Protein AF-A7BBH4-F1 (afdb_monomer)

Radius of gyration: 25.09 Å; Cα contacts (8 Å, |Δi|>4): 228; chains: 1; bounding box: 61×57×63 Å

Sequence (207 aa):
MSPWKEKTMARSTLVSPSEADKQYAKANNLVRPAIFFPVTAVIFLLLSGYIPGGIALFFSVYCLLLGIASAFLAVTHMLRRYDRWIVHVEGMGISIRPTLALVRVKQIAFGIGIACAPIAIIIEVLVTHSAVGAVLSLITGLMFSTMFYFMFMSSPHRLWLIHQGPIIEFTPEDVAFRSLIDKSATRIPWDRHPTIKGFSPIPDIGD

Foldseek 3Di:
DDPPPPPPPPPPVPCPVVNVVVVVVVLCVLVVLLVVLQVVLVVLVVCVVPAQVLLSNLSSVLSNVSNVLSVVVSVVVVVCVVVPQPFDDDPFWTFGFDDCSVVVVLLVSLVSQLCQQVRSLVCNCVPVVDPVSNVRSNVVSNVRNVVSVVVNVPDPPDVVQFDRGGQWIDGPFWIWGDDRRDPDTDTDGCVNVDDDPDDDPDPPPDD

Organism: NCBI:txid411466

pLDDT: mean 71.0, std 16.91, range [32.06, 92.75]

Nearest PDB structures (foldseek):
  4di0-assembly1_B  TM=3.736E-01  e=4.121E+00  Burkholderia pseudomallei 1710b
  1yux-assembly1_A  TM=2.860E-01  e=6.090E+00  Nitratidesulfovibrio vulgaris str. Hildenborough
  1yuz-assembly1_A  TM=2.720E-01  e=8.511E+00  Nitratidesulfovibrio vulgaris str. Hildenborough

Solvent-accessible surface area (backbone atoms only — not comparable to full-atom values): 11483 Å² total; per-residue (Å²): 141,79,88,74,82,75,79,72,72,74,77,67,80,73,66,50,70,68,58,46,49,54,51,50,54,55,49,47,67,36,49,50,50,28,57,49,22,46,56,51,14,52,51,30,55,68,41,32,85,81,45,39,54,14,46,20,51,48,51,17,54,52,24,39,53,50,12,53,53,28,43,52,51,38,51,53,51,58,56,45,67,74,48,68,81,74,69,42,77,50,104,70,35,48,29,38,60,79,83,58,61,67,54,50,52,53,51,51,53,31,54,54,38,39,45,32,19,68,51,11,28,52,43,13,55,73,72,67,65,34,70,68,40,29,53,52,12,38,56,54,18,43,55,48,13,52,52,27,43,50,56,55,69,68,44,88,76,43,72,90,55,38,59,89,62,49,37,39,35,40,44,93,66,32,40,32,42,30,50,61,69,48,89,64,60,54,70,45,47,59,92,72,64,79,82,84,84,88,78,72,80,77,76,81,80,77,128

Secondary structure (DSSP, 8-state):
--GGGSTTS-------HHHHHHHHHHHHHHHHHHHHHHHHHHHHHHHTTTS-HHHHHHHHHHHHHHHHHHHHHHHHHHHTTTS---EEEETTEEEE----HHHHHHHHHHHHHHTHHHHHHHHIIIII--HHHHHHHHHHHHHHHHHHHHHHHH-S--TTTS--S-SEEE-SSEEEEE-SS---EEEEEGGG-----S-PPPP----

Mean predicted aligned error: 14.24 Å

Structure (mmCIF, N/CA/C/O backbone):
data_AF-A7BBH4-F1
#
_entry.id   AF-A7BBH4-F1
#
loop_
_atom_site.group_PDB
_atom_site.id
_atom_site.type_symbol
_atom_site.label_atom_id
_atom_site.label_alt_id
_atom_site.label_comp_id
_atom_site.label_asym_id
_atom_site.label_entity_id
_atom_site.label_seq_id
_atom_site.pdbx_PDB_ins_code
_atom_site.Cartn_x
_atom_site.Cartn_y
_atom_site.Cartn_z
_atom_site.occupancy
_atom_site.B_iso_or_equiv
_atom_site.auth_seq_id
_atom_site.auth_comp_id
_atom_site.auth_asym_id
_atom_site.auth_atom_id
_atom_site.pdbx_PDB_model_num
ATOM 1 N N . MET A 1 1 ? -43.095 -42.358 34.611 1.00 41.19 1 MET A N 1
ATOM 2 C CA . MET A 1 1 ? -42.366 -41.881 33.413 1.00 41.19 1 MET A CA 1
ATOM 3 C C . MET A 1 1 ? -41.846 -40.486 33.719 1.00 41.19 1 MET A C 1
ATOM 5 O O . MET A 1 1 ? -42.656 -39.616 33.998 1.00 41.19 1 MET A O 1
ATOM 9 N N . SER A 1 2 ? -40.525 -40.317 33.840 1.00 34.38 2 SER A N 1
ATOM 10 C CA . SER A 1 2 ? -39.899 -39.123 34.426 1.00 34.38 2 SER A CA 1
ATOM 11 C C . SER A 1 2 ? -39.536 -38.054 33.376 1.00 34.38 2 SER A C 1
ATOM 13 O O . SER A 1 2 ? -39.175 -38.403 32.252 1.00 34.38 2 SER A O 1
ATOM 15 N N . PRO A 1 3 ? -39.573 -36.753 33.732 1.00 36.78 3 PRO A N 1
ATOM 16 C CA . PRO A 1 3 ? -39.511 -35.617 32.802 1.00 36.78 3 PRO A CA 1
ATOM 17 C C . PRO A 1 3 ? -38.070 -35.193 32.450 1.00 36.78 3 PRO A C 1
ATOM 19 O O . PRO A 1 3 ? -37.801 -34.049 32.100 1.00 36.78 3 PRO A O 1
ATOM 22 N N . TRP A 1 4 ? -37.105 -36.107 32.570 1.00 32.06 4 TRP A N 1
ATOM 23 C CA . TRP A 1 4 ? -35.673 -35.790 32.483 1.00 32.06 4 TRP A CA 1
ATOM 24 C C . TRP A 1 4 ? -35.077 -35.911 31.076 1.00 32.06 4 TRP A C 1
ATOM 26 O O . TRP A 1 4 ? -33.924 -35.545 30.868 1.00 32.06 4 TRP A O 1
ATOM 36 N N . LYS A 1 5 ? -35.846 -36.391 30.091 1.00 35.66 5 LYS A N 1
ATOM 37 C CA . LYS A 1 5 ? -35.350 -36.595 28.719 1.00 35.66 5 LYS A CA 1
ATOM 38 C C . LYS A 1 5 ? -35.442 -35.374 27.799 1.00 35.66 5 LYS A C 1
ATOM 40 O O . LYS A 1 5 ? -34.937 -35.439 26.686 1.00 35.66 5 LYS A O 1
ATOM 45 N N . GLU A 1 6 ? -36.036 -34.271 28.247 1.00 38.62 6 GLU A N 1
ATOM 46 C CA . GLU A 1 6 ? -36.264 -33.095 27.391 1.00 38.62 6 GLU A CA 1
ATOM 47 C C . GLU A 1 6 ? -35.172 -32.015 27.522 1.00 38.62 6 GLU A C 1
ATOM 49 O O . GLU A 1 6 ? -35.119 -31.074 26.736 1.00 38.62 6 GLU A O 1
ATOM 54 N N . LYS A 1 7 ? -34.244 -32.156 28.479 1.00 37.22 7 LYS A N 1
ATOM 55 C CA . LYS A 1 7 ? -33.285 -31.092 28.832 1.00 37.22 7 LYS A CA 1
ATOM 56 C C . LYS A 1 7 ? -31.866 -31.271 28.279 1.00 37.22 7 LYS A C 1
ATOM 58 O O . LYS A 1 7 ? -30.961 -30.544 28.675 1.00 37.22 7 LYS A O 1
ATOM 63 N N . THR A 1 8 ? -31.664 -32.209 27.358 1.00 36.00 8 THR A N 1
ATOM 64 C CA . THR A 1 8 ? -30.369 -32.462 26.696 1.00 36.00 8 THR A CA 1
ATOM 65 C C . THR A 1 8 ? -30.420 -32.314 25.179 1.00 36.00 8 THR A C 1
ATOM 67 O O . THR A 1 8 ? -29.492 -32.728 24.490 1.00 36.00 8 THR A O 1
ATOM 70 N N . MET A 1 9 ? -31.431 -31.631 24.631 1.00 35.38 9 MET A N 1
ATOM 71 C CA . MET A 1 9 ? -31.203 -30.927 23.371 1.00 35.38 9 MET A CA 1
ATOM 72 C C . MET A 1 9 ? -30.395 -29.681 23.694 1.00 35.38 9 MET A C 1
ATOM 74 O O . MET A 1 9 ? -30.925 -28.629 24.047 1.00 35.38 9 MET A O 1
ATOM 78 N N . ALA A 1 10 ? -29.078 -29.871 23.632 1.00 37.09 10 ALA A N 1
ATOM 79 C CA . ALA A 1 10 ? -28.096 -28.828 23.466 1.00 37.09 10 ALA A CA 1
ATOM 80 C C . ALA A 1 10 ? -28.700 -27.725 22.596 1.00 37.09 10 ALA A C 1
ATOM 82 O O . ALA A 1 10 ? -28.857 -27.871 21.384 1.00 37.09 10 ALA A O 1
ATOM 83 N N . ARG A 1 11 ? -29.037 -26.605 23.236 1.00 33.75 11 ARG A N 1
ATOM 84 C CA . ARG A 1 11 ? -29.185 -25.323 22.570 1.00 33.75 11 ARG A CA 1
ATOM 85 C C . ARG A 1 11 ? -27.777 -24.950 22.124 1.00 33.75 11 ARG A C 1
ATOM 87 O O . ARG A 1 11 ? -27.143 -24.085 22.716 1.00 33.75 11 ARG A O 1
ATOM 94 N N . SER A 1 12 ? -27.270 -25.662 21.110 1.00 37.75 12 SER A N 1
ATOM 95 C CA . SER A 1 12 ? -26.249 -25.141 20.224 1.00 37.75 12 SER A CA 1
ATOM 96 C C . SER A 1 12 ? -26.769 -23.765 19.883 1.00 37.75 12 SER A C 1
ATOM 98 O O . SER A 1 12 ? -27.884 -23.643 19.369 1.00 37.75 12 SER A O 1
ATOM 100 N N . THR A 1 13 ? -26.060 -22.740 20.322 1.00 45.72 13 THR A N 1
ATOM 101 C CA . THR A 1 13 ? -26.338 -21.352 20.004 1.00 45.72 13 THR A CA 1
ATOM 102 C C . THR A 1 13 ? -26.303 -21.261 18.485 1.00 45.72 13 THR A C 1
ATOM 104 O O . THR A 1 13 ? -25.252 -21.055 17.889 1.00 45.72 13 THR A O 1
ATOM 107 N N . LEU A 1 14 ? -27.450 -21.538 17.855 1.00 41.22 14 LEU A N 1
ATOM 108 C CA . LEU A 1 14 ? -27.674 -21.399 16.432 1.00 41.22 14 LEU A CA 1
ATOM 109 C C . LEU A 1 14 ? -27.502 -19.911 16.201 1.00 41.22 14 LEU A C 1
ATOM 111 O O . LEU A 1 14 ? -28.384 -19.113 16.521 1.00 41.22 14 LEU A O 1
ATOM 115 N N . VAL A 1 15 ? -26.293 -19.548 15.779 1.00 44.84 15 VAL A N 1
ATOM 116 C CA . VAL A 1 15 ? -25.963 -18.211 15.311 1.00 44.84 15 VAL A CA 1
ATOM 117 C C . VAL A 1 15 ? -27.078 -17.848 14.346 1.00 44.84 15 VAL A C 1
ATOM 119 O O . VAL A 1 15 ? -27.354 -18.616 13.421 1.00 44.84 15 VAL A O 1
ATOM 122 N N . SER A 1 16 ? -27.783 -16.746 14.619 1.00 43.22 16 SER A N 1
ATOM 123 C CA . SER A 1 16 ? -28.916 -16.367 13.784 1.00 43.22 16 SER A CA 1
ATOM 124 C C . SER A 1 16 ? -28.431 -16.300 12.330 1.00 43.22 16 SER A C 1
ATOM 126 O O . SER A 1 16 ? -27.306 -15.843 12.097 1.00 43.22 16 SER A O 1
ATOM 128 N N . PRO A 1 17 ? -29.216 -16.754 11.340 1.00 49.66 17 PRO A N 1
ATOM 129 C CA . PRO A 1 17 ? -28.786 -16.723 9.942 1.00 49.66 17 PRO A CA 1
ATOM 130 C C . PRO A 1 17 ? -28.340 -15.312 9.518 1.00 49.66 17 PRO A C 1
ATOM 132 O O . PRO A 1 17 ? -27.380 -15.168 8.772 1.00 49.66 17 PRO A O 1
ATOM 135 N N . SER A 1 18 ? -28.923 -14.264 10.116 1.00 45.50 18 SER A N 1
ATOM 136 C CA . SER A 1 18 ? -28.498 -12.870 9.939 1.00 45.50 18 SER A CA 1
ATOM 137 C C . SER A 1 18 ? -27.103 -12.556 10.506 1.00 45.50 18 SER A C 1
ATOM 139 O O . SER A 1 18 ? -26.323 -11.848 9.865 1.00 45.50 18 SER A O 1
ATOM 141 N N . GLU A 1 19 ? -26.757 -13.054 11.697 1.00 52.94 19 GLU A N 1
ATOM 142 C CA . GLU A 1 19 ? -25.405 -12.909 12.251 1.00 52.94 19 GLU A CA 1
ATOM 143 C C . GLU A 1 19 ? -24.383 -13.756 11.496 1.00 52.94 19 GLU A C 1
ATOM 145 O O . GLU A 1 19 ? -23.265 -1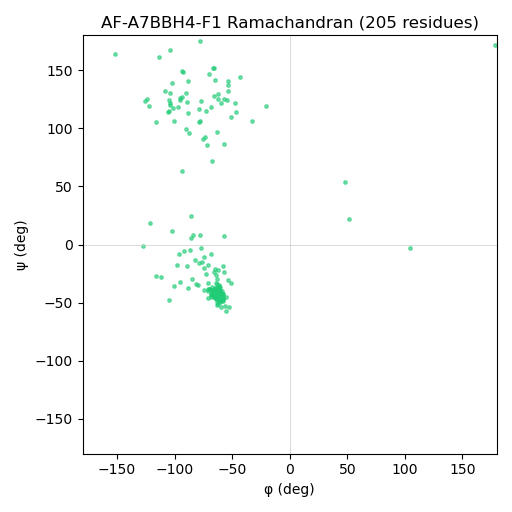3.288 11.275 1.00 52.94 19 GLU A O 1
ATOM 150 N N . ALA A 1 20 ? -24.760 -14.963 11.073 1.00 47.78 20 ALA A N 1
ATOM 151 C CA . ALA A 1 20 ? -23.914 -15.840 10.274 1.00 47.78 20 ALA A CA 1
ATOM 152 C C . ALA A 1 20 ? -23.606 -15.204 8.911 1.00 47.78 20 ALA A C 1
ATOM 154 O O . ALA A 1 20 ? -22.438 -15.149 8.531 1.00 47.78 20 ALA A O 1
ATOM 155 N N . ASP A 1 21 ? -24.605 -14.617 8.245 1.00 51.69 21 ASP A N 1
ATOM 156 C CA . ASP A 1 21 ? -24.450 -13.900 6.974 1.00 51.69 21 ASP A CA 1
ATOM 157 C C . ASP A 1 21 ? -23.613 -12.630 7.117 1.00 51.69 21 ASP A C 1
ATOM 159 O O . ASP A 1 21 ? -22.717 -12.380 6.310 1.00 51.69 21 ASP A O 1
ATOM 163 N N . LYS A 1 22 ? -23.823 -11.830 8.171 1.00 57.59 22 LYS A N 1
ATOM 164 C CA . LYS A 1 22 ? -22.975 -10.654 8.441 1.00 57.59 22 LYS A CA 1
ATOM 165 C C . LYS A 1 22 ? -21.525 -11.052 8.697 1.00 57.59 22 LYS A C 1
ATOM 167 O O . LYS A 1 22 ? -20.602 -10.355 8.272 1.00 57.59 22 LYS A O 1
ATOM 172 N N . GLN A 1 23 ? -21.311 -12.167 9.388 1.00 54.88 23 GLN A N 1
ATOM 173 C CA . GLN A 1 23 ? -19.979 -12.701 9.644 1.00 54.88 23 GLN A CA 1
ATOM 174 C C . GLN A 1 23 ? -19.339 -13.285 8.377 1.00 54.88 23 GLN A C 1
ATOM 176 O O . GLN A 1 23 ? -18.148 -13.058 8.155 1.00 54.88 23 GLN A O 1
ATOM 181 N N . TYR A 1 24 ? -20.116 -13.956 7.523 1.00 52.84 24 TYR A N 1
ATOM 182 C CA . TYR A 1 24 ? -19.678 -14.435 6.212 1.00 52.84 24 TYR A CA 1
ATOM 183 C C . TYR A 1 24 ? -19.309 -13.272 5.293 1.00 52.84 24 TYR A C 1
ATOM 185 O O . TYR A 1 24 ? -18.232 -13.272 4.705 1.00 52.84 24 TYR A O 1
ATOM 193 N N . ALA A 1 25 ? -20.132 -12.225 5.243 1.00 57.25 25 ALA A N 1
ATOM 194 C CA . ALA A 1 25 ? -19.864 -11.018 4.469 1.00 57.25 25 ALA A CA 1
ATOM 195 C C . ALA A 1 25 ? -18.586 -10.304 4.942 1.00 57.25 25 ALA A C 1
ATOM 197 O O . ALA A 1 25 ? -17.774 -9.860 4.127 1.00 57.25 25 ALA A O 1
ATOM 198 N N . LYS A 1 26 ? -18.360 -10.231 6.260 1.00 56.59 26 LYS A N 1
ATOM 199 C CA . LYS A 1 26 ? -17.178 -9.577 6.839 1.00 56.59 26 LYS A CA 1
ATOM 200 C C . LYS A 1 26 ? -15.889 -10.371 6.607 1.00 56.59 26 LYS A C 1
ATOM 202 O O . LYS A 1 26 ? -14.865 -9.771 6.290 1.00 56.59 26 LYS A O 1
ATOM 207 N N . ALA A 1 27 ? -15.938 -11.700 6.720 1.00 55.78 27 ALA A N 1
ATOM 208 C CA . ALA A 1 27 ? -14.809 -12.574 6.398 1.00 55.78 27 ALA A CA 1
ATOM 209 C C . ALA A 1 27 ? -14.510 -12.577 4.891 1.00 55.78 27 ALA A C 1
ATOM 211 O O . ALA A 1 27 ? -13.356 -12.433 4.490 1.00 55.78 27 ALA A O 1
ATOM 212 N N . ASN A 1 28 ? -15.548 -12.644 4.054 1.00 61.69 28 ASN A N 1
ATOM 213 C CA . ASN A 1 28 ? -15.422 -12.588 2.601 1.00 61.69 28 ASN A CA 1
ATOM 214 C C . ASN A 1 28 ? -14.755 -11.283 2.138 1.00 61.69 28 ASN A C 1
ATOM 216 O O . ASN A 1 28 ? -13.875 -11.313 1.284 1.00 61.69 28 ASN A O 1
ATOM 220 N N . ASN A 1 29 ? -15.078 -10.145 2.759 1.00 66.06 29 ASN A N 1
ATOM 221 C CA . ASN A 1 29 ? -14.437 -8.866 2.439 1.00 66.06 29 ASN A CA 1
ATOM 222 C C . ASN A 1 29 ? -12.933 -8.807 2.773 1.00 66.06 29 ASN A C 1
ATOM 224 O O . ASN A 1 29 ? -12.230 -7.982 2.194 1.00 66.06 29 ASN A O 1
ATOM 228 N N . LEU A 1 30 ? -12.427 -9.660 3.670 1.00 62.75 30 LEU A N 1
ATOM 229 C CA . LEU A 1 30 ? -11.001 -9.733 4.029 1.00 62.75 30 LEU A CA 1
ATOM 230 C C . LEU A 1 30 ? -10.241 -10.805 3.235 1.00 62.75 30 LEU A C 1
ATOM 232 O O . LEU A 1 30 ? -9.068 -10.615 2.924 1.00 62.75 30 LEU A O 1
ATOM 236 N N . VAL A 1 31 ? -10.909 -11.903 2.871 1.00 66.31 31 VAL A N 1
ATOM 237 C CA . VAL A 1 31 ? -10.324 -13.003 2.084 1.00 66.31 31 VAL A CA 1
ATOM 238 C C . VAL A 1 31 ? -10.278 -12.668 0.591 1.00 66.31 31 VAL A C 1
ATOM 240 O O . VAL A 1 31 ? -9.324 -13.018 -0.100 1.00 66.31 31 VAL A O 1
ATOM 243 N N . ARG A 1 32 ? -11.271 -11.935 0.078 1.00 74.00 32 ARG A N 1
ATOM 244 C CA . ARG A 1 32 ? -11.358 -11.571 -1.343 1.00 74.00 32 ARG A CA 1
ATOM 245 C C . ARG A 1 32 ? -10.150 -10.758 -1.843 1.00 74.00 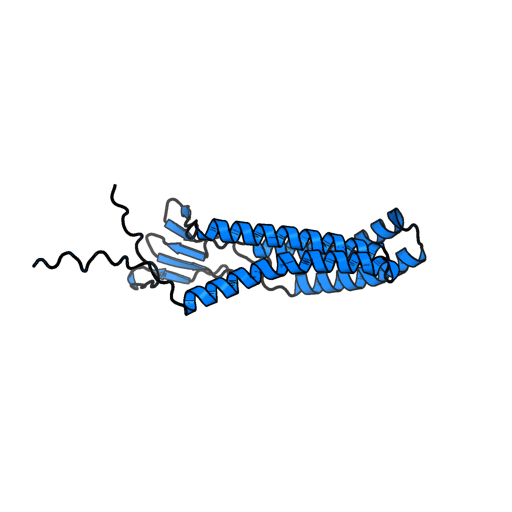32 ARG A C 1
ATOM 247 O O . ARG A 1 32 ? -9.634 -11.107 -2.903 1.00 74.00 32 ARG A O 1
ATOM 254 N N . PRO A 1 33 ? -9.629 -9.755 -1.106 1.00 74.19 33 PRO A N 1
ATOM 255 C CA . PRO A 1 33 ? -8.379 -9.087 -1.469 1.00 74.19 33 PRO A CA 1
ATOM 256 C C . PRO A 1 33 ? -7.177 -10.043 -1.510 1.00 74.19 33 PRO A C 1
ATOM 258 O O . PRO A 1 33 ? -6.372 -9.959 -2.434 1.00 74.19 33 PRO A O 1
ATOM 261 N N . ALA A 1 34 ? -7.087 -10.993 -0.572 1.00 77.12 34 ALA A N 1
ATOM 262 C CA . ALA A 1 34 ? -5.962 -11.929 -0.480 1.00 77.12 34 ALA A CA 1
ATOM 263 C C . ALA A 1 34 ? -5.830 -12.848 -1.702 1.00 77.12 34 ALA A C 1
ATOM 265 O O . ALA A 1 34 ? -4.720 -13.223 -2.062 1.00 77.12 34 ALA A O 1
ATOM 266 N N . ILE A 1 35 ? -6.943 -13.165 -2.369 1.00 78.75 35 ILE A N 1
ATOM 267 C CA . ILE A 1 35 ? -6.954 -13.948 -3.615 1.00 78.75 35 ILE A CA 1
ATOM 268 C C . ILE A 1 35 ? -6.806 -13.036 -4.840 1.00 78.75 35 ILE A C 1
ATOM 270 O O . ILE A 1 35 ? -6.125 -13.380 -5.804 1.00 78.75 35 ILE A O 1
ATOM 274 N N . PHE A 1 36 ? -7.424 -11.855 -4.810 1.00 86.75 36 PHE A N 1
ATOM 275 C CA . PHE A 1 36 ? -7.420 -10.928 -5.939 1.00 86.75 36 PHE A CA 1
ATOM 276 C C . PHE A 1 36 ? -6.028 -10.355 -6.237 1.00 86.75 36 PHE A C 1
ATOM 278 O O . PHE A 1 36 ? -5.639 -10.235 -7.401 1.00 86.75 36 PHE A O 1
ATOM 285 N N . PHE A 1 37 ? -5.258 -10.012 -5.203 1.00 87.50 37 PHE A N 1
ATOM 286 C CA . PHE A 1 37 ? -3.965 -9.360 -5.391 1.00 87.50 37 PHE A CA 1
ATOM 287 C C . PHE A 1 37 ? -2.899 -10.255 -6.053 1.00 87.50 37 PHE A C 1
ATOM 289 O O . PHE A 1 37 ? -2.256 -9.774 -6.984 1.00 87.50 37 PHE A O 1
ATOM 296 N N . PRO A 1 38 ? -2.726 -11.541 -5.686 1.00 85.94 38 PRO A N 1
ATOM 297 C CA . PRO A 1 38 ? -1.813 -12.437 -6.398 1.00 85.94 38 PRO A CA 1
ATOM 298 C C . PRO A 1 38 ? -2.171 -12.620 -7.876 1.00 85.94 38 PRO A C 1
ATOM 300 O O . PRO A 1 38 ? -1.292 -12.560 -8.729 1.00 85.94 38 PRO A O 1
ATOM 303 N N . VAL A 1 39 ? -3.460 -12.776 -8.197 1.00 88.62 39 VAL A N 1
ATOM 304 C CA . VAL A 1 39 ? -3.924 -12.876 -9.594 1.00 88.62 39 VAL A CA 1
ATOM 305 C C . VAL A 1 39 ? -3.581 -11.600 -10.362 1.00 88.62 39 VAL A C 1
ATOM 307 O O . VAL A 1 39 ? -3.036 -11.658 -11.462 1.00 88.62 39 VAL A O 1
ATOM 310 N N . THR A 1 40 ? -3.829 -10.441 -9.751 1.00 88.50 40 THR A N 1
ATOM 311 C CA . THR A 1 40 ? -3.482 -9.138 -10.333 1.00 88.50 40 THR A CA 1
ATOM 312 C C . THR A 1 40 ? -1.973 -9.003 -10.562 1.00 88.50 40 THR A C 1
ATOM 314 O O . THR A 1 40 ? -1.556 -8.492 -11.599 1.00 88.50 40 THR A O 1
ATOM 317 N N . ALA A 1 41 ? -1.141 -9.511 -9.649 1.00 90.19 41 ALA A N 1
ATOM 318 C CA . ALA A 1 41 ? 0.310 -9.494 -9.813 1.00 90.19 41 ALA A CA 1
ATOM 319 C C . ALA A 1 41 ? 0.771 -10.295 -11.039 1.00 90.19 41 ALA A C 1
ATOM 321 O O . ALA A 1 41 ? 1.600 -9.817 -11.815 1.00 90.19 41 ALA A O 1
ATOM 322 N N . VAL A 1 42 ? 0.199 -11.486 -11.248 1.00 90.44 42 VAL A N 1
ATOM 323 C CA . VAL A 1 42 ? 0.490 -12.317 -12.427 1.00 90.44 42 VAL A CA 1
ATOM 324 C C . VAL A 1 42 ? 0.081 -11.599 -13.711 1.00 90.44 42 VAL A C 1
ATOM 326 O O . VAL A 1 42 ? 0.850 -11.583 -14.668 1.00 90.44 42 VAL A O 1
ATOM 329 N N . ILE A 1 43 ? -1.082 -10.943 -13.723 1.00 90.56 43 ILE A N 1
ATOM 330 C CA . ILE A 1 43 ? -1.535 -10.149 -14.873 1.00 90.56 43 ILE A CA 1
ATOM 331 C C . ILE A 1 43 ? -0.513 -9.054 -15.211 1.00 90.56 43 ILE A C 1
ATOM 333 O O . ILE A 1 43 ? -0.114 -8.941 -16.366 1.00 90.56 43 ILE A O 1
ATOM 337 N N . PHE A 1 44 ? -0.017 -8.300 -14.224 1.00 89.69 44 PHE A N 1
ATOM 338 C CA . PHE A 1 44 ? 1.010 -7.280 -14.470 1.00 89.69 44 PHE A CA 1
ATOM 339 C C . PHE A 1 44 ? 2.315 -7.856 -15.033 1.00 89.69 44 PHE A C 1
ATOM 341 O O . PHE A 1 44 ? 2.909 -7.238 -15.913 1.00 89.69 44 PHE A O 1
ATOM 348 N N . LEU A 1 45 ? 2.736 -9.047 -14.593 1.00 88.25 45 LEU A N 1
ATOM 349 C CA . LEU A 1 45 ? 3.903 -9.724 -15.173 1.00 88.25 45 LEU A CA 1
ATOM 350 C C . LEU A 1 45 ? 3.676 -10.097 -16.637 1.00 88.25 45 LEU A C 1
ATOM 352 O O . LEU A 1 45 ? 4.554 -9.865 -17.464 1.00 88.25 45 LEU A O 1
ATOM 356 N N . LEU A 1 46 ? 2.496 -10.617 -16.979 1.00 88.94 46 LEU A N 1
ATOM 357 C CA . LEU A 1 46 ? 2.146 -10.938 -18.366 1.00 88.94 46 LEU A CA 1
ATOM 358 C C . LEU A 1 46 ? 2.085 -9.679 -19.242 1.00 88.94 46 LEU A C 1
ATOM 360 O O . LEU A 1 46 ? 2.454 -9.719 -20.413 1.00 88.94 46 LEU A O 1
ATOM 364 N N . LEU A 1 47 ? 1.674 -8.546 -18.667 1.00 87.12 47 LEU A N 1
ATOM 365 C CA . LEU A 1 47 ? 1.642 -7.261 -19.360 1.00 87.12 47 LEU A CA 1
ATOM 366 C C . LEU A 1 47 ? 3.027 -6.627 -19.553 1.00 87.12 47 LEU A C 1
ATOM 368 O O . LEU A 1 47 ? 3.124 -5.683 -20.331 1.00 87.12 47 LEU A O 1
ATOM 372 N N . SER A 1 48 ? 4.096 -7.128 -18.923 1.00 81.50 48 SER A N 1
ATOM 373 C CA . SER A 1 48 ? 5.451 -6.559 -19.060 1.00 81.50 48 SER A CA 1
ATOM 374 C C . SER A 1 48 ? 5.984 -6.519 -20.500 1.00 81.50 48 SER A C 1
ATOM 376 O O . SER A 1 48 ? 6.889 -5.745 -20.787 1.00 81.50 48 SER A O 1
ATOM 378 N N . GLY A 1 49 ? 5.402 -7.296 -21.422 1.00 79.12 49 GLY A N 1
ATOM 379 C CA . GLY A 1 49 ? 5.687 -7.196 -22.859 1.00 79.12 49 GLY A CA 1
ATOM 380 C C . GLY A 1 49 ? 5.040 -5.995 -23.569 1.00 79.12 49 GLY A C 1
ATOM 381 O O . GLY A 1 49 ? 5.431 -5.676 -24.687 1.00 79.12 49 GLY A O 1
ATOM 382 N N . TYR A 1 50 ? 4.063 -5.332 -22.945 1.00 83.94 50 TYR A N 1
ATOM 383 C CA . TYR A 1 50 ? 3.284 -4.227 -23.523 1.00 83.94 50 TYR A CA 1
ATOM 384 C C . TYR A 1 50 ? 3.481 -2.891 -22.794 1.00 83.94 50 TYR A C 1
ATOM 386 O O . TYR A 1 50 ? 3.312 -1.834 -23.399 1.00 83.94 50 TYR A O 1
ATOM 394 N N . ILE A 1 51 ? 3.810 -2.923 -21.501 1.00 86.25 51 ILE A N 1
ATOM 395 C CA . ILE A 1 51 ? 4.068 -1.737 -20.668 1.00 86.25 51 ILE A CA 1
ATOM 396 C C . ILE A 1 51 ? 5.541 -1.693 -20.232 1.00 86.25 51 ILE A C 1
ATOM 398 O O . ILE A 1 51 ? 6.203 -2.729 -20.262 1.00 86.25 51 ILE A O 1
ATOM 402 N N . PRO A 1 52 ? 6.066 -0.530 -19.795 1.00 85.62 52 PRO A N 1
ATOM 403 C CA . PRO A 1 52 ? 7.434 -0.435 -19.289 1.00 85.62 52 PRO A CA 1
ATOM 404 C C . PRO A 1 52 ? 7.701 -1.457 -18.178 1.00 85.62 52 PRO A C 1
ATOM 406 O O . PRO A 1 52 ? 6.895 -1.602 -17.248 1.00 85.62 52 PRO A O 1
ATOM 409 N N . GLY A 1 53 ? 8.823 -2.172 -18.278 1.00 85.94 53 GLY A N 1
ATOM 410 C CA . GLY A 1 53 ? 9.121 -3.314 -17.413 1.00 85.94 53 GLY A CA 1
ATOM 411 C C . GLY A 1 53 ? 9.192 -2.931 -15.934 1.00 85.94 53 GLY A C 1
ATOM 412 O O . GLY A 1 53 ? 8.691 -3.656 -15.078 1.00 85.94 53 GLY A O 1
ATOM 413 N N . GLY A 1 54 ? 9.725 -1.750 -15.628 1.00 85.81 54 GLY A N 1
ATOM 414 C CA . GLY A 1 54 ? 9.808 -1.186 -14.286 1.00 85.81 54 GLY A CA 1
ATOM 415 C C . GLY A 1 54 ? 8.443 -0.935 -13.653 1.00 85.81 54 GLY A C 1
ATOM 416 O O . GLY A 1 54 ? 8.248 -1.241 -12.477 1.00 85.81 54 GLY A O 1
ATOM 417 N N . ILE A 1 55 ? 7.467 -0.463 -14.433 1.00 89.19 55 ILE A N 1
ATOM 418 C CA . ILE A 1 55 ? 6.086 -0.266 -13.967 1.00 89.19 55 ILE A CA 1
ATOM 419 C C . ILE A 1 55 ? 5.396 -1.612 -13.743 1.00 89.19 55 ILE A C 1
ATOM 421 O O . ILE A 1 55 ? 4.782 -1.818 -12.694 1.00 89.19 55 ILE A O 1
ATOM 425 N N . ALA A 1 56 ? 5.527 -2.541 -14.692 1.00 90.25 56 ALA A N 1
ATOM 426 C CA . ALA A 1 56 ? 4.956 -3.882 -14.586 1.00 90.25 56 ALA A CA 1
ATOM 427 C C . ALA A 1 56 ? 5.458 -4.620 -13.338 1.00 90.25 56 ALA A C 1
ATOM 429 O O . ALA A 1 56 ? 4.672 -5.158 -12.553 1.00 90.25 56 ALA A O 1
ATOM 430 N N . LEU A 1 57 ? 6.776 -4.603 -13.128 1.00 88.94 57 LEU A N 1
ATOM 431 C CA . LEU A 1 57 ? 7.428 -5.241 -11.991 1.00 88.94 57 LEU A CA 1
ATOM 432 C C . LEU A 1 57 ? 7.061 -4.559 -10.674 1.00 88.94 57 LEU A C 1
ATOM 434 O O . LEU A 1 57 ? 6.743 -5.256 -9.710 1.00 88.94 57 LEU A O 1
ATOM 438 N N . PHE A 1 58 ? 7.032 -3.221 -10.632 1.00 90.19 58 PHE A N 1
ATOM 439 C CA . PHE A 1 58 ? 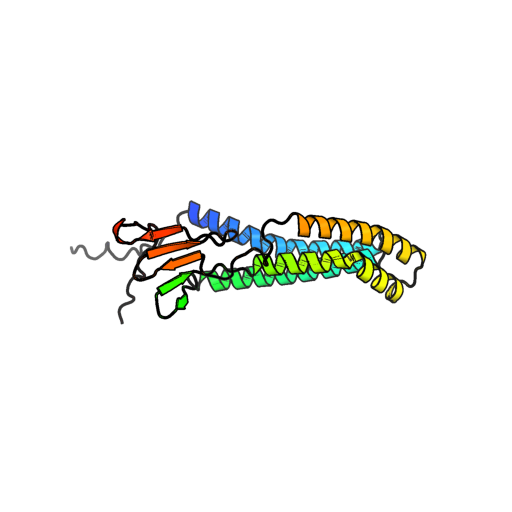6.591 -2.487 -9.447 1.00 90.19 58 PHE A CA 1
ATOM 440 C C . PHE A 1 58 ? 5.180 -2.907 -9.027 1.00 90.19 58 PHE A C 1
ATOM 442 O O . PHE A 1 58 ? 4.979 -3.302 -7.879 1.00 90.19 58 PHE A O 1
ATOM 449 N N . PHE A 1 59 ? 4.209 -2.869 -9.946 1.00 89.88 59 PHE A N 1
ATOM 450 C CA . PHE A 1 59 ? 2.826 -3.219 -9.623 1.00 89.88 59 PHE A CA 1
ATOM 451 C C . PHE A 1 59 ? 2.654 -4.695 -9.283 1.00 89.88 59 PHE A C 1
ATOM 453 O O . PHE A 1 59 ? 1.895 -5.015 -8.371 1.00 89.88 59 PHE A O 1
ATOM 460 N N . SER A 1 60 ? 3.386 -5.588 -9.948 1.00 91.50 60 SER A N 1
ATOM 461 C CA . SER A 1 60 ? 3.376 -7.008 -9.605 1.00 91.50 60 SER A CA 1
ATOM 462 C C . SER A 1 60 ? 3.835 -7.247 -8.165 1.00 91.50 60 SER A C 1
ATOM 464 O O . SER A 1 60 ? 3.092 -7.814 -7.358 1.00 91.50 60 SER A O 1
ATOM 466 N N . VAL A 1 61 ? 5.016 -6.739 -7.799 1.00 90.88 61 VAL A N 1
ATOM 467 C CA . VAL A 1 61 ? 5.560 -6.874 -6.440 1.00 90.88 61 VAL A CA 1
ATOM 468 C C . VAL A 1 61 ? 4.647 -6.190 -5.421 1.00 90.88 61 VAL A C 1
ATOM 470 O O . VAL A 1 61 ? 4.350 -6.761 -4.372 1.00 90.88 61 VAL A O 1
ATOM 473 N N . TYR A 1 62 ? 4.145 -4.998 -5.741 1.00 89.88 62 TYR A N 1
ATOM 474 C CA . TYR A 1 62 ? 3.214 -4.261 -4.892 1.00 89.88 62 TYR A CA 1
ATOM 475 C C . TYR A 1 62 ? 1.932 -5.058 -4.614 1.00 89.88 62 TYR A C 1
ATOM 477 O O . TYR A 1 62 ? 1.509 -5.177 -3.462 1.00 89.88 62 TYR A O 1
ATOM 485 N N . CYS A 1 63 ? 1.337 -5.665 -5.643 1.00 89.31 63 CYS A N 1
ATOM 486 C CA . CYS A 1 63 ? 0.176 -6.532 -5.494 1.00 89.31 63 CYS A CA 1
ATOM 487 C C . CYS A 1 63 ? 0.503 -7.773 -4.653 1.00 89.31 63 CYS A C 1
ATOM 489 O O . CYS A 1 63 ? -0.257 -8.092 -3.743 1.00 89.31 63 CYS A O 1
ATOM 491 N N . LEU A 1 64 ? 1.644 -8.437 -4.854 1.00 89.56 64 LEU A N 1
ATOM 492 C CA . LEU A 1 64 ? 2.033 -9.570 -4.003 1.00 89.56 64 LEU A CA 1
ATOM 493 C C . LEU A 1 64 ? 2.144 -9.176 -2.525 1.00 89.56 64 LEU A C 1
ATOM 495 O O . LEU A 1 64 ? 1.596 -9.871 -1.669 1.00 89.56 64 LEU A O 1
ATOM 499 N N . LEU A 1 65 ? 2.774 -8.038 -2.221 1.00 89.25 65 LEU A N 1
ATOM 500 C CA . LEU A 1 65 ? 2.876 -7.527 -0.851 1.00 89.25 65 LEU A CA 1
ATOM 501 C C . LEU A 1 65 ? 1.495 -7.253 -0.238 1.00 89.25 65 LEU A C 1
ATOM 503 O O . LEU A 1 65 ? 1.254 -7.610 0.917 1.00 89.25 65 LEU A O 1
ATOM 507 N N . LEU A 1 66 ? 0.565 -6.677 -1.006 1.00 86.56 66 LEU A N 1
ATOM 508 C CA . LEU A 1 66 ? -0.821 -6.484 -0.567 1.00 86.56 66 LEU A CA 1
ATOM 509 C C . LEU A 1 66 ? -1.563 -7.811 -0.358 1.00 86.56 66 LEU A C 1
ATOM 511 O O . LEU A 1 66 ? -2.329 -7.941 0.601 1.00 86.56 66 LEU A O 1
ATOM 515 N N . GLY A 1 67 ? -1.324 -8.808 -1.210 1.00 85.56 67 GLY A N 1
ATOM 516 C CA . G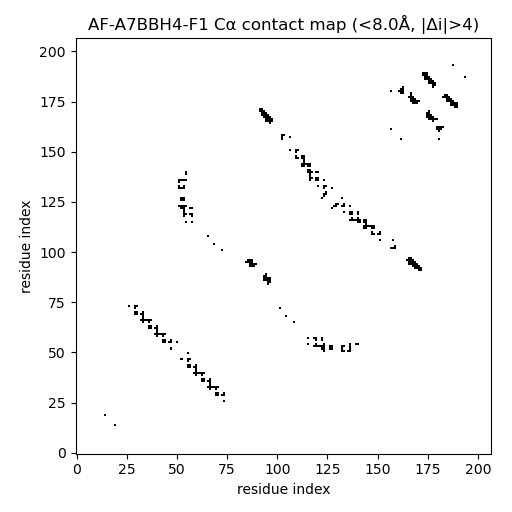LY A 1 67 ? -1.844 -10.167 -1.055 1.00 85.56 67 GLY A CA 1
ATOM 517 C C . GLY A 1 67 ? -1.373 -10.813 0.246 1.00 85.56 67 GLY A C 1
ATOM 518 O O . GLY A 1 67 ? -2.189 -11.277 1.038 1.00 85.56 67 GLY A O 1
ATOM 519 N N . ILE A 1 68 ? -0.071 -10.747 0.532 1.00 86.25 68 ILE A N 1
ATOM 520 C CA . ILE A 1 68 ? 0.513 -11.266 1.777 1.00 86.25 68 ILE A CA 1
ATOM 521 C C . ILE A 1 68 ? -0.051 -10.520 2.993 1.00 86.25 68 ILE A C 1
ATOM 523 O O . ILE A 1 68 ? -0.489 -11.147 3.958 1.00 86.25 68 ILE A O 1
ATOM 527 N N . ALA A 1 69 ? -0.089 -9.186 2.951 1.00 84.25 69 ALA A N 1
ATOM 528 C CA . ALA A 1 69 ? -0.605 -8.380 4.054 1.00 84.25 69 ALA A CA 1
ATOM 529 C C . ALA A 1 69 ? -2.091 -8.658 4.328 1.00 84.25 69 ALA A C 1
ATOM 531 O O . ALA A 1 69 ? -2.498 -8.764 5.485 1.00 84.25 69 ALA A O 1
ATOM 532 N N . SER A 1 70 ? -2.907 -8.806 3.282 1.00 81.75 70 SER A N 1
ATOM 533 C CA . SER A 1 70 ? -4.327 -9.146 3.425 1.00 81.75 70 SER A CA 1
ATOM 534 C C . SER A 1 70 ? -4.536 -10.574 3.926 1.00 81.75 70 SER A C 1
ATOM 536 O O . SER A 1 70 ? -5.373 -10.767 4.804 1.00 81.75 70 SER A O 1
ATOM 538 N N . ALA A 1 71 ? -3.736 -11.547 3.480 1.00 83.31 71 ALA A N 1
ATOM 539 C CA . ALA A 1 71 ? -3.747 -12.902 4.028 1.00 83.31 71 ALA A CA 1
ATOM 540 C C . ALA A 1 71 ? -3.382 -12.907 5.522 1.00 83.31 71 ALA A C 1
ATOM 542 O O . ALA A 1 71 ? -4.102 -13.491 6.330 1.00 83.31 71 ALA A O 1
ATOM 543 N N . PHE A 1 72 ? -2.328 -12.186 5.920 1.00 81.25 72 PHE A N 1
ATOM 544 C CA . PHE A 1 72 ? -1.944 -12.043 7.327 1.00 81.25 72 PHE A CA 1
ATOM 545 C C . PHE A 1 72 ? -3.050 -11.377 8.160 1.00 81.25 72 PHE A C 1
ATOM 547 O O . PHE A 1 72 ? -3.382 -11.837 9.254 1.00 81.25 72 PHE A O 1
ATOM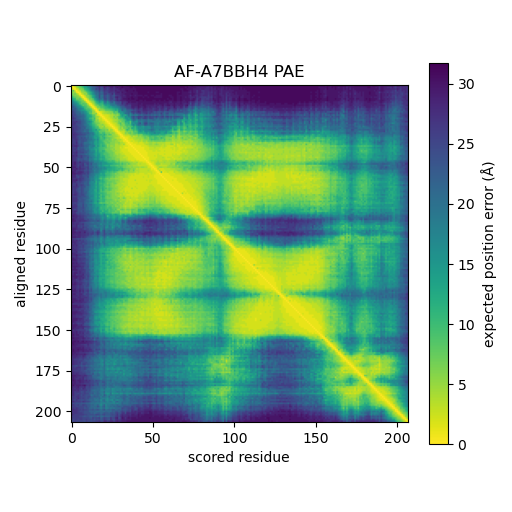 554 N N . LEU A 1 73 ? -3.680 -10.319 7.642 1.00 79.12 73 LEU A N 1
ATOM 555 C CA . LEU A 1 73 ? -4.817 -9.669 8.301 1.00 79.12 73 LEU A CA 1
ATOM 556 C C . LEU A 1 73 ? -6.039 -10.592 8.406 1.00 79.12 73 LEU A C 1
ATOM 558 O O . LEU A 1 73 ? -6.709 -10.595 9.436 1.00 79.12 73 LEU A O 1
ATOM 562 N N . ALA A 1 74 ? -6.318 -11.398 7.382 1.00 76.56 74 ALA A N 1
ATOM 563 C CA . ALA A 1 74 ? -7.389 -12.386 7.409 1.00 76.56 74 ALA A CA 1
ATOM 564 C C . ALA A 1 74 ? -7.116 -13.472 8.461 1.00 76.56 74 ALA A C 1
ATOM 566 O O . ALA A 1 74 ? -7.990 -13.760 9.276 1.00 76.56 74 ALA A O 1
ATOM 567 N N . VAL A 1 75 ? -5.893 -14.013 8.513 1.00 77.19 75 VAL A N 1
ATOM 568 C CA . VAL A 1 75 ? -5.482 -15.017 9.508 1.00 77.19 75 VAL A CA 1
ATOM 569 C C . VAL A 1 75 ? -5.541 -14.440 10.920 1.00 77.19 75 VAL A C 1
ATOM 571 O O . VAL A 1 75 ? -6.181 -15.022 11.790 1.00 77.19 75 VAL A O 1
ATOM 574 N N . THR A 1 76 ? -4.956 -13.265 11.158 1.00 71.19 76 THR A N 1
ATOM 575 C CA . THR A 1 76 ? -5.011 -12.610 12.477 1.00 71.19 76 THR A CA 1
ATOM 576 C C . THR A 1 76 ? -6.435 -12.271 12.902 1.00 71.19 76 THR A C 1
ATOM 578 O O . THR A 1 76 ? -6.754 -12.385 14.083 1.00 71.19 76 THR A O 1
ATOM 581 N N . HIS A 1 77 ? -7.315 -11.899 11.970 1.00 69.12 77 HIS A N 1
ATOM 582 C CA . HIS A 1 77 ? -8.730 -11.695 12.264 1.00 69.12 77 HIS A CA 1
ATOM 583 C C . HIS A 1 77 ? -9.438 -13.013 12.611 1.00 69.12 77 HIS A C 1
ATOM 585 O O . HIS A 1 77 ? -10.269 -13.027 13.514 1.00 69.12 77 HIS A O 1
ATOM 591 N N . MET A 1 78 ? -9.123 -14.120 11.931 1.00 67.81 78 MET A N 1
ATOM 592 C CA . MET A 1 78 ? -9.676 -15.439 12.264 1.00 67.81 78 MET A CA 1
ATOM 593 C C . MET A 1 78 ? -9.181 -15.939 13.626 1.00 67.81 78 MET A C 1
ATOM 595 O O . MET A 1 78 ? -9.983 -16.433 14.410 1.00 67.81 78 MET A O 1
ATOM 599 N N . LEU A 1 79 ? -7.902 -15.741 13.955 1.00 65.06 79 LEU A N 1
ATOM 600 C CA . LEU A 1 79 ? -7.340 -16.088 15.265 1.00 65.06 79 LEU A CA 1
ATOM 601 C C . LEU A 1 79 ? -7.947 -15.228 16.384 1.00 65.06 79 LEU A C 1
ATOM 603 O O . LEU A 1 79 ? -8.413 -15.753 17.390 1.00 65.06 79 LEU A O 1
ATOM 607 N N . ARG A 1 80 ? -8.069 -13.912 16.170 1.00 60.56 80 ARG A N 1
ATOM 608 C CA . ARG A 1 80 ? -8.771 -12.999 17.093 1.00 60.56 80 ARG A CA 1
ATOM 609 C C . ARG A 1 80 ? -10.282 -13.208 17.147 1.00 60.56 80 ARG A C 1
ATOM 611 O O . ARG A 1 80 ? -10.947 -12.590 17.960 1.00 60.56 80 ARG A O 1
ATOM 618 N N . ARG A 1 81 ? -10.868 -14.041 16.287 1.00 56.69 81 ARG A N 1
ATOM 619 C CA . ARG A 1 81 ? -12.282 -14.415 16.418 1.00 56.69 81 ARG A CA 1
ATOM 620 C C . ARG A 1 81 ? -12.499 -15.362 17.599 1.00 56.69 81 ARG A C 1
ATOM 622 O O . ARG A 1 81 ? -13.597 -15.382 18.146 1.00 56.69 81 ARG A O 1
ATOM 629 N N . TYR A 1 82 ? -11.463 -16.110 17.980 1.00 48.25 82 TYR A N 1
ATOM 630 C CA . TYR A 1 82 ? -11.449 -16.924 19.194 1.00 48.25 82 TYR A CA 1
ATOM 631 C C . TYR A 1 82 ? -11.112 -16.088 20.432 1.00 48.25 82 TYR A C 1
ATOM 633 O O . TYR A 1 82 ? -11.689 -16.315 21.494 1.00 48.25 82 TYR A O 1
ATOM 641 N N . ASP A 1 83 ? -10.262 -15.073 20.273 1.00 44.16 83 ASP A N 1
ATOM 642 C CA . ASP A 1 83 ? -9.887 -14.150 21.341 1.00 44.16 83 ASP A CA 1
ATOM 643 C C . ASP A 1 83 ? -10.887 -12.983 21.422 1.00 44.16 83 ASP A C 1
ATOM 645 O O . ASP A 1 83 ? -10.824 -12.011 20.662 1.00 44.16 83 ASP A O 1
ATOM 649 N N . ARG A 1 84 ? -11.871 -13.101 22.326 1.00 50.56 84 ARG A N 1
ATOM 650 C CA . ARG A 1 84 ? -12.807 -12.015 22.678 1.00 50.56 84 ARG A CA 1
ATOM 651 C C . ARG A 1 84 ? -12.047 -10.693 22.819 1.00 50.56 84 ARG A C 1
ATOM 653 O O . ARG A 1 84 ? -10.918 -10.681 23.291 1.00 50.56 84 ARG A O 1
ATOM 660 N N . TRP A 1 85 ? -12.698 -9.598 22.407 1.00 50.41 85 TRP A N 1
ATOM 661 C CA . TRP A 1 85 ? -12.231 -8.208 22.505 1.00 50.41 85 TRP A CA 1
ATOM 662 C C . TRP A 1 85 ? -11.148 -8.018 23.568 1.00 50.41 85 TRP A C 1
ATOM 664 O O . TRP A 1 85 ? -11.405 -8.283 24.738 1.00 50.41 85 TRP A O 1
ATOM 674 N N . ILE A 1 86 ? -9.956 -7.569 23.163 1.00 52.12 86 ILE A N 1
ATOM 675 C CA . ILE A 1 86 ? -8.818 -7.417 24.075 1.00 52.12 86 ILE A CA 1
ATOM 676 C C . ILE A 1 86 ? -9.091 -6.221 24.994 1.00 52.12 86 ILE A C 1
ATOM 678 O O . ILE A 1 86 ? -8.724 -5.078 24.706 1.00 52.12 86 ILE A O 1
ATOM 682 N N . VAL A 1 87 ? -9.804 -6.498 26.079 1.00 55.19 87 VAL A N 1
ATOM 683 C CA . VAL A 1 87 ? -10.069 -5.576 27.171 1.00 55.19 87 VAL A CA 1
ATOM 684 C C . VAL A 1 87 ? -8.767 -5.420 27.947 1.00 55.19 87 VAL A C 1
ATOM 686 O O . VAL A 1 87 ? -8.263 -6.387 28.511 1.00 55.19 87 VAL A O 1
ATOM 689 N N . HIS A 1 88 ? -8.193 -4.219 27.939 1.00 55.59 88 HIS A N 1
ATOM 690 C CA . HIS A 1 88 ? -7.025 -3.927 28.759 1.00 55.59 88 HIS A CA 1
ATOM 691 C C . HIS A 1 88 ? -7.521 -3.425 30.114 1.00 55.59 88 HIS A C 1
ATOM 693 O O . HIS A 1 88 ? -8.282 -2.461 30.185 1.00 55.59 88 HIS A O 1
ATOM 699 N N . VAL A 1 89 ? -7.114 -4.098 31.187 1.00 53.78 89 VAL A N 1
ATOM 700 C CA . VAL A 1 89 ? -7.327 -3.614 32.552 1.00 53.78 89 VAL A CA 1
ATOM 701 C C . VAL A 1 89 ? -6.100 -2.780 32.907 1.00 53.78 89 VAL A C 1
ATOM 703 O O . VAL A 1 89 ? -5.037 -3.321 33.198 1.00 53.78 89 VAL A O 1
ATOM 706 N N . GLU A 1 90 ? -6.215 -1.458 32.800 1.00 52.41 90 GLU A N 1
ATOM 707 C CA . GLU A 1 90 ? -5.217 -0.531 33.345 1.00 52.41 90 GLU A CA 1
ATOM 708 C C . GLU A 1 90 ? -5.624 -0.234 34.794 1.00 52.41 90 GLU A C 1
ATOM 710 O O . GLU A 1 90 ? -6.808 -0.148 35.080 1.00 52.41 90 GLU A O 1
ATOM 715 N N . GLY A 1 91 ? -4.677 -0.128 35.733 1.00 47.25 91 GLY A N 1
ATOM 716 C CA . GLY A 1 91 ? -4.893 -0.242 37.193 1.00 47.25 91 GLY A CA 1
ATOM 717 C C . GLY A 1 91 ? -5.901 0.695 37.893 1.00 47.25 91 GLY A C 1
ATOM 718 O O . GLY A 1 91 ? -5.969 0.675 39.115 1.00 47.25 91 GLY A O 1
ATOM 719 N N . MET A 1 92 ? -6.677 1.494 37.161 1.00 48.12 92 MET A N 1
ATOM 720 C CA . MET A 1 92 ? -7.786 2.321 37.654 1.00 48.12 92 MET A CA 1
ATOM 721 C C . MET A 1 92 ? -9.105 2.094 36.880 1.00 48.12 92 MET A C 1
ATOM 723 O O . MET A 1 92 ? -10.106 2.720 37.214 1.00 48.12 92 MET A O 1
ATOM 727 N N . GLY A 1 93 ? -9.145 1.236 35.849 1.00 56.69 93 GLY A N 1
ATOM 728 C CA . GLY A 1 93 ? -10.318 1.095 34.985 1.00 56.69 93 GLY A CA 1
ATOM 729 C C . GLY A 1 93 ? -10.198 0.100 33.824 1.00 56.69 93 GLY A C 1
ATOM 730 O O . GLY A 1 93 ? -9.131 -0.426 33.506 1.00 56.69 93 GLY A O 1
ATOM 731 N N . ILE A 1 94 ? -11.323 -0.153 33.154 1.00 62.38 94 ILE A N 1
ATOM 732 C CA . ILE A 1 94 ? -11.375 -1.003 31.956 1.00 62.38 94 ILE A CA 1
ATOM 733 C C . ILE A 1 94 ? -11.239 -0.128 30.707 1.00 62.38 94 ILE A C 1
ATOM 735 O O . ILE A 1 94 ? -12.012 0.811 30.522 1.00 62.38 94 ILE A O 1
ATOM 739 N N . SER A 1 95 ? -10.287 -0.452 29.828 1.00 60.53 95 SER A N 1
ATOM 740 C CA . SER A 1 95 ? -9.997 0.324 28.625 1.00 60.53 95 SER A CA 1
ATOM 741 C C . SER A 1 95 ? -10.084 -0.547 27.360 1.00 60.53 95 SER A C 1
ATOM 743 O O . SER A 1 95 ? -9.488 -1.623 27.249 1.00 60.53 95 SER A O 1
ATOM 745 N N . ILE A 1 96 ? -10.900 -0.115 26.388 1.00 60.88 96 ILE A N 1
ATOM 746 C CA . ILE A 1 96 ? -11.080 -0.819 25.106 1.00 60.88 96 ILE A CA 1
ATOM 747 C C . ILE A 1 96 ? -10.337 -0.050 24.017 1.00 60.88 96 ILE A C 1
ATOM 749 O O . ILE A 1 96 ? -10.701 1.080 23.670 1.00 60.88 96 ILE A O 1
ATOM 753 N N . ARG A 1 97 ? -9.297 -0.678 23.451 1.00 58.50 97 ARG A N 1
ATOM 754 C CA . ARG A 1 97 ? -8.493 -0.098 22.368 1.00 58.50 97 ARG A CA 1
ATOM 755 C C . ARG A 1 97 ? -8.843 -0.726 21.012 1.00 58.50 97 ARG A C 1
ATOM 757 O O . ARG A 1 97 ? -8.856 -1.951 20.878 1.00 58.50 97 ARG A O 1
ATOM 764 N N . PRO A 1 98 ? -9.105 0.089 19.977 1.00 59.72 98 PRO A N 1
ATOM 765 C CA . PRO A 1 98 ? -9.351 -0.394 18.626 1.00 59.72 98 PRO A CA 1
ATOM 766 C C . PRO A 1 98 ? -8.062 -0.946 18.018 1.00 59.72 98 PRO A C 1
ATOM 768 O O . PRO A 1 98 ? -6.964 -0.425 18.223 1.00 59.72 98 PRO A O 1
ATOM 771 N N . THR A 1 99 ? -8.191 -1.971 17.180 1.00 64.81 99 THR A N 1
ATOM 772 C CA . THR A 1 99 ? -7.047 -2.471 16.416 1.00 64.81 99 THR A CA 1
ATOM 773 C C . THR A 1 99 ? -6.784 -1.547 15.223 1.00 64.81 99 THR A C 1
ATOM 775 O O . THR A 1 99 ? -7.505 -1.545 14.231 1.00 64.81 99 THR A O 1
ATOM 778 N N . LEU A 1 100 ? -5.717 -0.747 15.297 1.00 67.50 100 LEU A N 1
ATOM 779 C CA . LEU A 1 100 ? -5.326 0.187 14.226 1.00 67.50 100 LEU A CA 1
ATOM 780 C C . LEU A 1 100 ? -4.483 -0.469 13.115 1.00 67.50 100 LEU A C 1
ATOM 782 O O . LEU A 1 100 ? -3.962 0.220 12.239 1.00 67.50 100 LEU A O 1
ATOM 786 N N . ALA A 1 101 ? -4.338 -1.798 13.135 1.00 68.75 101 ALA A N 1
ATOM 787 C CA . ALA A 1 101 ? -3.485 -2.545 12.208 1.00 68.75 101 ALA A CA 1
ATOM 788 C C . ALA A 1 101 ? -3.882 -2.327 10.739 1.00 68.75 101 ALA A C 1
ATOM 790 O O . ALA A 1 101 ? -3.019 -2.057 9.908 1.00 68.75 101 ALA A O 1
ATOM 791 N N . LEU A 1 102 ? -5.183 -2.349 10.428 1.00 70.44 102 LEU A N 1
ATOM 792 C CA . LEU A 1 102 ? -5.680 -2.129 9.066 1.00 70.44 102 LEU A CA 1
ATOM 793 C C . LEU A 1 102 ? -5.345 -0.719 8.554 1.00 70.44 102 LEU A C 1
ATOM 795 O O . LEU A 1 102 ? -4.957 -0.545 7.400 1.00 70.44 102 LEU A O 1
ATOM 799 N N . VAL A 1 103 ? -5.451 0.288 9.427 1.00 72.69 103 VAL A N 1
ATOM 800 C CA . VAL A 1 103 ? -5.123 1.680 9.088 1.00 72.69 103 VAL A CA 1
ATOM 801 C C . VAL A 1 103 ? -3.619 1.827 8.843 1.00 72.69 103 VAL A C 1
ATOM 803 O O . VAL A 1 103 ? -3.225 2.453 7.862 1.00 72.69 103 VAL A O 1
ATOM 806 N N . ARG A 1 104 ? -2.778 1.192 9.675 1.00 75.69 104 ARG A N 1
ATOM 807 C CA . ARG A 1 104 ? -1.314 1.174 9.496 1.00 75.69 104 ARG A CA 1
ATOM 808 C C . ARG A 1 104 ? -0.914 0.532 8.171 1.00 75.69 104 ARG A C 1
ATOM 810 O O . ARG A 1 104 ? -0.167 1.139 7.412 1.00 75.69 104 ARG A O 1
ATOM 817 N N . VAL A 1 105 ? -1.456 -0.648 7.862 1.00 79.06 105 VAL A N 1
ATOM 818 C CA . VAL A 1 105 ? -1.185 -1.351 6.596 1.00 79.06 105 VAL A CA 1
ATOM 819 C C . VAL A 1 105 ? -1.599 -0.494 5.400 1.00 79.06 105 VAL A C 1
ATOM 821 O O . VAL A 1 105 ? -0.820 -0.343 4.464 1.00 79.06 105 VAL A O 1
ATOM 824 N N . LYS A 1 106 ? -2.776 0.143 5.454 1.00 80.38 106 LYS A N 1
ATOM 825 C CA . LYS A 1 106 ? -3.248 1.047 4.394 1.00 80.38 106 LYS A CA 1
ATOM 826 C C . LYS A 1 106 ? -2.316 2.246 4.189 1.00 80.38 106 LYS A C 1
ATOM 828 O O . LYS A 1 106 ? -2.028 2.607 3.052 1.00 80.38 106 LYS A O 1
ATOM 833 N N . GLN A 1 107 ? -1.837 2.867 5.263 1.00 80.69 107 GLN A N 1
ATOM 834 C CA . GLN A 1 107 ? -0.913 3.996 5.152 1.00 80.69 107 GLN A CA 1
ATOM 835 C C . GLN A 1 107 ? 0.454 3.595 4.599 1.00 80.69 107 GLN A C 1
ATOM 837 O O . GLN A 1 107 ? 0.983 4.307 3.751 1.00 80.69 107 GLN A O 1
ATOM 842 N N . ILE A 1 108 ? 1.003 2.458 5.037 1.00 83.56 108 ILE A N 1
ATOM 843 C CA . ILE A 1 108 ? 2.265 1.924 4.506 1.00 83.56 108 ILE A CA 1
ATOM 844 C C . ILE A 1 108 ? 2.109 1.611 3.014 1.00 83.56 108 ILE A C 1
ATOM 846 O O . ILE A 1 108 ? 2.949 2.012 2.214 1.00 83.56 108 ILE A O 1
ATOM 850 N N . ALA A 1 109 ? 1.001 0.972 2.624 1.00 85.88 109 ALA A N 1
ATOM 851 C CA . ALA A 1 109 ? 0.699 0.677 1.228 1.00 85.88 109 ALA A CA 1
ATOM 852 C C . ALA A 1 109 ? 0.643 1.944 0.363 1.00 85.88 109 ALA A C 1
ATOM 854 O O . ALA A 1 109 ? 1.189 1.959 -0.739 1.00 85.88 109 ALA A O 1
ATOM 855 N N . PHE A 1 110 ? 0.025 3.020 0.854 1.00 85.69 110 PHE A N 1
ATOM 856 C CA . PHE A 1 110 ? 0.038 4.302 0.154 1.00 85.69 110 PHE A CA 1
ATOM 857 C C . PHE A 1 110 ? 1.426 4.941 0.112 1.00 85.69 110 PHE A C 1
ATOM 859 O O . PHE A 1 110 ? 1.801 5.461 -0.931 1.00 85.69 110 PHE A O 1
ATOM 866 N N . GLY A 1 111 ? 2.209 4.860 1.191 1.00 86.19 111 GLY A N 1
ATOM 867 C CA . GLY A 1 111 ? 3.593 5.341 1.207 1.00 86.19 111 GLY A CA 1
ATOM 868 C C . GLY A 1 111 ? 4.459 4.665 0.140 1.00 86.19 111 GLY A C 1
ATOM 869 O O . GLY A 1 111 ? 5.157 5.345 -0.607 1.00 86.19 111 GLY A O 1
ATOM 870 N N . ILE A 1 112 ? 4.345 3.341 0.004 1.00 88.19 112 ILE A N 1
ATOM 871 C CA . ILE A 1 112 ? 5.029 2.578 -1.052 1.00 88.19 112 ILE A CA 1
ATOM 872 C C . ILE A 1 112 ? 4.522 3.000 -2.440 1.00 88.19 112 ILE A C 1
ATOM 874 O O . ILE A 1 112 ? 5.324 3.202 -3.347 1.00 88.19 112 ILE A O 1
ATOM 878 N N . GLY A 1 113 ? 3.209 3.193 -2.599 1.00 87.38 113 GLY A N 1
ATOM 879 C CA . GLY A 1 113 ? 2.609 3.674 -3.848 1.00 87.38 113 GLY A CA 1
ATOM 880 C C . GLY A 1 113 ? 3.091 5.070 -4.265 1.00 87.38 113 GLY A C 1
ATOM 881 O O . GLY A 1 113 ? 3.330 5.312 -5.443 1.00 87.38 113 GLY A O 1
ATOM 882 N N . ILE A 1 114 ? 3.314 5.984 -3.314 1.00 90.56 114 ILE A N 1
ATOM 883 C CA . ILE A 1 114 ? 3.887 7.316 -3.584 1.00 90.56 114 ILE A CA 1
ATOM 884 C C . ILE A 1 114 ? 5.317 7.194 -4.130 1.00 90.56 114 ILE A C 1
ATOM 886 O O . ILE A 1 114 ? 5.706 7.959 -5.011 1.00 90.56 114 ILE A O 1
ATOM 890 N N . ALA A 1 115 ? 6.082 6.200 -3.678 1.00 89.88 115 ALA A N 1
ATOM 891 C CA . ALA A 1 115 ? 7.421 5.910 -4.184 1.00 89.88 115 ALA A CA 1
ATOM 892 C C . ALA A 1 115 ? 7.434 5.156 -5.534 1.00 89.88 115 ALA A C 1
ATOM 894 O O . ALA A 1 115 ? 8.505 4.753 -5.986 1.00 89.88 115 ALA A O 1
ATOM 895 N N . CYS A 1 116 ? 6.285 4.986 -6.204 1.00 91.81 116 CYS A N 1
ATOM 896 C CA . CYS A 1 116 ? 6.181 4.288 -7.489 1.00 91.81 116 CYS A CA 1
ATOM 897 C C . CYS A 1 116 ? 7.160 4.823 -8.542 1.00 91.81 116 CYS A C 1
ATOM 899 O O . CYS A 1 116 ? 7.951 4.045 -9.066 1.00 91.81 116 CYS A O 1
ATOM 901 N N . ALA A 1 117 ? 7.165 6.134 -8.811 1.00 88.62 117 ALA A N 1
ATOM 902 C CA . AL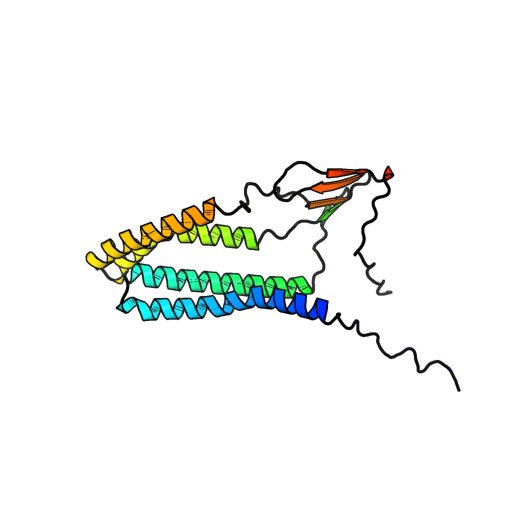A A 1 117 ? 8.033 6.734 -9.825 1.00 88.62 117 ALA A CA 1
ATOM 903 C C . ALA A 1 117 ? 9.533 6.439 -9.627 1.00 88.62 117 ALA A C 1
ATOM 905 O O . ALA A 1 117 ? 10.137 5.867 -10.537 1.00 88.62 117 ALA A O 1
ATOM 906 N N . PRO A 1 118 ? 10.161 6.763 -8.475 1.00 90.50 118 PRO A N 1
ATOM 907 C CA . PRO A 1 118 ? 11.585 6.493 -8.294 1.00 90.50 118 PRO A CA 1
ATOM 908 C C . PRO A 1 118 ? 11.904 4.994 -8.336 1.00 90.50 118 PRO A C 1
ATOM 910 O O . PRO A 1 118 ? 12.913 4.610 -8.921 1.00 90.50 118 PRO A O 1
ATOM 913 N N . ILE A 1 119 ? 11.044 4.135 -7.780 1.00 89.56 119 ILE A N 1
ATOM 914 C CA . ILE A 1 119 ? 11.280 2.685 -7.774 1.00 89.56 119 ILE A CA 1
ATOM 915 C C . ILE A 1 119 ? 11.171 2.108 -9.190 1.00 89.56 119 ILE A C 1
ATOM 917 O O . ILE A 1 119 ? 12.044 1.349 -9.603 1.00 89.56 119 ILE A O 1
ATOM 921 N N . ALA A 1 120 ? 10.145 2.486 -9.955 1.00 88.88 120 ALA A N 1
ATOM 922 C CA . ALA A 1 120 ? 9.952 2.009 -11.321 1.00 88.88 120 ALA A CA 1
ATOM 923 C C . ALA A 1 120 ? 11.124 2.400 -12.233 1.00 88.88 120 ALA A C 1
ATOM 925 O O . ALA A 1 120 ? 11.578 1.576 -13.021 1.00 88.88 120 ALA A O 1
ATOM 926 N N . ILE A 1 121 ? 11.660 3.616 -12.084 1.00 89.12 121 ILE A N 1
ATOM 927 C CA . ILE A 1 121 ? 12.844 4.070 -12.830 1.00 89.12 121 ILE A CA 1
ATOM 928 C C . ILE A 1 121 ? 14.070 3.235 -12.470 1.00 89.12 121 ILE A C 1
ATOM 930 O O . ILE A 1 121 ? 14.778 2.790 -13.367 1.00 89.12 121 ILE A O 1
ATOM 934 N N . ILE A 1 122 ? 14.318 3.003 -11.177 1.00 89.19 122 ILE A N 1
ATOM 935 C CA . ILE A 1 122 ? 15.451 2.182 -10.729 1.00 89.19 122 ILE A CA 1
ATOM 936 C C . ILE A 1 122 ? 15.349 0.775 -11.321 1.00 89.19 122 ILE A C 1
ATOM 938 O O . ILE A 1 122 ? 16.332 0.274 -11.861 1.00 89.19 122 ILE A O 1
ATOM 942 N N . ILE A 1 123 ? 14.165 0.156 -11.263 1.00 87.44 123 ILE A N 1
ATOM 943 C CA . ILE A 1 123 ? 13.941 -1.179 -11.826 1.00 87.44 123 ILE A CA 1
ATOM 944 C C . ILE A 1 123 ? 14.196 -1.173 -13.335 1.00 87.44 123 ILE A C 1
ATOM 946 O O . ILE A 1 123 ? 14.900 -2.041 -13.835 1.00 87.44 123 ILE A O 1
ATOM 950 N N . GLU A 1 124 ? 13.665 -0.197 -14.067 1.00 87.25 124 GLU A N 1
ATOM 951 C CA . GLU A 1 124 ? 13.849 -0.105 -15.517 1.00 87.25 124 GLU A CA 1
ATOM 952 C C . GLU A 1 124 ? 15.331 0.058 -15.896 1.00 87.25 124 GLU A C 1
ATOM 954 O O . GLU A 1 124 ? 15.858 -0.685 -16.721 1.00 87.25 124 GLU A O 1
ATOM 959 N N . VAL A 1 125 ? 16.046 0.972 -15.235 1.00 87.06 125 VAL A N 1
ATOM 960 C CA . VAL A 1 125 ? 17.474 1.215 -15.494 1.00 87.06 125 VAL A CA 1
ATOM 961 C C . VAL A 1 125 ? 18.318 -0.024 -15.192 1.00 87.06 125 VAL A C 1
ATOM 963 O O . VAL A 1 125 ? 19.273 -0.301 -15.921 1.00 87.06 125 VAL A O 1
ATOM 966 N N . LEU A 1 126 ? 17.974 -0.766 -14.137 1.00 86.88 126 LEU A N 1
ATOM 967 C CA . LEU A 1 126 ? 18.753 -1.908 -13.664 1.00 86.88 126 LEU A CA 1
ATOM 968 C C . LEU A 1 126 ? 18.425 -3.219 -14.393 1.00 86.88 126 LEU A C 1
ATOM 970 O O . LEU A 1 126 ? 19.297 -4.074 -14.495 1.00 86.88 126 LEU A O 1
ATOM 974 N N . VAL A 1 127 ? 17.188 -3.390 -14.868 1.00 83.19 127 VAL A N 1
ATOM 975 C CA . VAL A 1 127 ? 16.699 -4.658 -15.441 1.00 83.19 127 VAL A CA 1
ATOM 976 C C . VAL A 1 127 ? 16.595 -4.600 -16.959 1.00 83.19 127 VAL A C 1
ATOM 978 O O . VAL A 1 127 ? 17.025 -5.532 -17.632 1.00 83.19 127 VAL A O 1
ATOM 981 N N . THR A 1 128 ? 16.001 -3.542 -17.516 1.00 77.12 128 THR A N 1
ATOM 982 C CA . THR A 1 128 ? 15.732 -3.470 -18.962 1.00 77.12 128 THR A CA 1
ATOM 983 C C . THR A 1 128 ? 16.784 -2.666 -19.716 1.00 77.12 128 THR A C 1
ATOM 985 O O . THR A 1 128 ? 16.871 -2.787 -20.936 1.00 77.12 128 THR A O 1
ATOM 988 N N . HIS A 1 129 ? 17.575 -1.845 -19.010 1.00 81.88 129 HIS A N 1
ATOM 989 C CA . HIS A 1 129 ? 18.600 -0.954 -19.571 1.00 81.88 129 HIS A CA 1
ATOM 990 C C . HIS A 1 129 ? 18.082 -0.060 -20.719 1.00 81.88 129 HIS A C 1
ATOM 992 O O . HIS A 1 129 ? 18.849 0.430 -21.548 1.00 81.88 129 HIS A O 1
ATOM 998 N N . SER A 1 130 ? 16.766 0.162 -20.777 1.00 81.00 130 SER A N 1
ATOM 999 C CA . SER A 1 130 ? 16.102 0.865 -21.870 1.00 81.00 130 SER A CA 1
ATOM 1000 C C . SER A 1 130 ? 15.885 2.331 -21.516 1.00 81.00 130 SER A C 1
ATOM 1002 O O . SER A 1 130 ? 15.135 2.653 -20.596 1.00 81.00 130 SER A O 1
ATOM 1004 N N . ALA A 1 131 ? 16.486 3.242 -22.286 1.00 81.94 131 ALA A N 1
ATOM 1005 C CA . ALA A 1 131 ? 16.283 4.681 -22.105 1.00 81.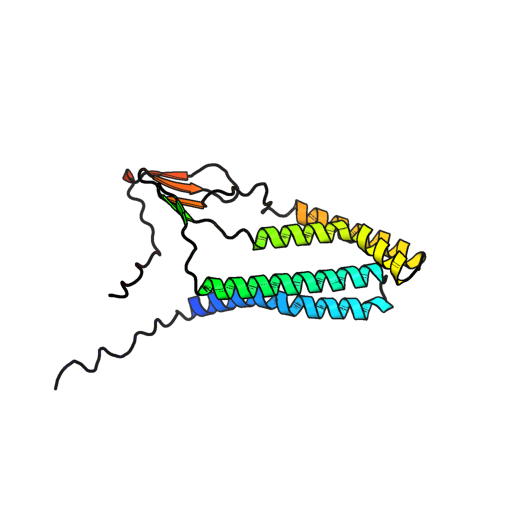94 131 ALA A CA 1
ATOM 1006 C C . ALA A 1 131 ? 14.832 5.106 -22.405 1.00 81.94 131 ALA A C 1
ATOM 1008 O O . ALA A 1 131 ? 14.255 5.914 -21.680 1.00 81.94 131 ALA A O 1
ATOM 1009 N N . VAL A 1 132 ? 14.215 4.521 -23.438 1.00 84.62 132 VAL A N 1
ATOM 1010 C CA . VAL A 1 132 ? 12.804 4.774 -23.784 1.00 84.62 132 VAL A CA 1
ATOM 1011 C C . VAL A 1 132 ? 11.883 4.215 -22.701 1.00 84.62 132 VAL A C 1
ATOM 1013 O O . VAL A 1 132 ? 10.955 4.898 -22.267 1.00 84.62 132 VAL A O 1
ATOM 1016 N N . GLY A 1 133 ? 12.186 3.009 -22.208 1.00 83.69 133 GLY A N 1
ATOM 1017 C CA . GLY A 1 133 ? 11.493 2.416 -21.066 1.00 83.69 133 GLY A CA 1
ATOM 1018 C C . GLY A 1 133 ? 11.584 3.307 -19.831 1.00 83.69 133 GLY A C 1
ATOM 1019 O O . GLY A 1 133 ? 10.575 3.532 -19.173 1.00 83.69 133 GLY A O 1
ATOM 1020 N N . ALA A 1 134 ? 12.75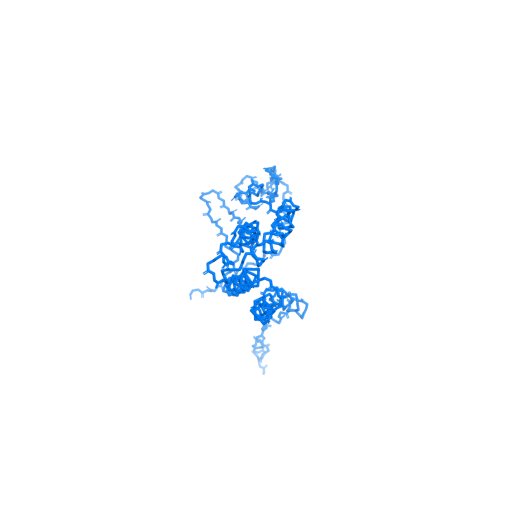4 3.891 -19.553 1.00 85.75 134 ALA A N 1
ATOM 1021 C CA . ALA A 1 134 ? 12.965 4.749 -18.388 1.00 85.75 134 ALA A CA 1
ATOM 1022 C C . ALA A 1 134 ? 12.131 6.035 -18.448 1.00 85.75 134 ALA A C 1
ATOM 1024 O O . ALA A 1 134 ? 11.537 6.422 -17.443 1.00 85.75 134 ALA A O 1
ATOM 1025 N N . VAL A 1 135 ? 12.023 6.669 -19.621 1.00 88.06 135 VAL A N 1
ATOM 1026 C CA . VAL A 1 135 ? 11.170 7.856 -19.811 1.00 88.06 135 VAL A CA 1
ATOM 1027 C C . VAL A 1 135 ? 9.691 7.500 -19.640 1.00 88.06 135 VAL A C 1
ATOM 1029 O O . VAL A 1 135 ? 8.965 8.202 -18.934 1.00 88.06 135 VAL A O 1
ATOM 1032 N N . LEU A 1 136 ? 9.238 6.388 -20.226 1.00 88.25 136 LEU A N 1
ATOM 1033 C CA . LEU A 1 136 ? 7.854 5.930 -20.077 1.00 88.25 136 LEU A CA 1
ATOM 1034 C C . LEU A 1 136 ? 7.534 5.530 -18.627 1.00 88.25 136 LEU A C 1
ATOM 1036 O O . LEU A 1 136 ? 6.462 5.873 -18.123 1.00 88.25 136 LEU A O 1
ATOM 1040 N N . SER A 1 137 ? 8.468 4.871 -17.938 1.00 89.25 137 SER A N 1
ATOM 1041 C CA . SER A 1 137 ? 8.384 4.528 -16.514 1.00 89.25 137 SER A CA 1
ATOM 1042 C C . SER A 1 137 ? 8.380 5.767 -15.621 1.00 89.25 137 SER A C 1
ATOM 1044 O O . SER A 1 137 ? 7.624 5.811 -14.655 1.00 89.25 137 SER A O 1
ATOM 1046 N N . LEU A 1 138 ? 9.140 6.812 -15.960 1.00 90.50 138 LEU A N 1
ATOM 1047 C CA . LEU A 1 138 ? 9.112 8.092 -15.251 1.00 90.50 138 LEU A CA 1
ATOM 1048 C C . LEU A 1 138 ? 7.738 8.763 -15.366 1.00 90.50 138 LEU A C 1
ATOM 1050 O O . LEU A 1 138 ? 7.150 9.115 -14.347 1.00 90.50 138 LEU A O 1
ATOM 1054 N N . ILE A 1 139 ? 7.210 8.917 -16.586 1.00 91.31 139 ILE A N 1
ATOM 1055 C CA . ILE A 1 139 ? 5.914 9.580 -16.818 1.00 91.31 139 ILE A CA 1
ATOM 1056 C C . ILE A 1 139 ? 4.792 8.799 -16.129 1.00 91.31 139 ILE A C 1
ATOM 1058 O O . ILE A 1 139 ? 4.018 9.355 -15.348 1.00 91.31 139 ILE A O 1
ATOM 1062 N N . THR A 1 140 ? 4.730 7.492 -16.385 1.00 89.44 140 THR A N 1
ATOM 1063 C CA . THR A 1 140 ? 3.687 6.614 -15.843 1.00 89.44 140 THR A CA 1
ATOM 1064 C C . THR A 1 140 ? 3.793 6.516 -14.324 1.00 89.44 140 THR A C 1
ATOM 1066 O O . THR A 1 140 ? 2.797 6.649 -13.613 1.00 89.44 140 THR A O 1
ATOM 1069 N N . GLY A 1 141 ? 5.010 6.349 -13.810 1.00 91.19 141 GLY A N 1
ATOM 1070 C CA . GLY A 1 141 ? 5.285 6.284 -12.384 1.00 91.19 141 GLY A CA 1
ATOM 1071 C C . GLY A 1 141 ? 4.902 7.572 -11.665 1.00 91.19 141 GLY A C 1
ATOM 1072 O O . GLY A 1 141 ? 4.284 7.499 -10.608 1.00 91.19 141 GLY A O 1
ATOM 1073 N N . LEU A 1 142 ? 5.187 8.747 -12.241 1.00 92.75 142 LEU A N 1
ATOM 1074 C CA . LEU A 1 142 ? 4.777 10.035 -11.669 1.00 92.75 142 LEU A CA 1
ATOM 1075 C C . LEU A 1 142 ? 3.254 10.153 -11.572 1.00 92.75 142 LEU A C 1
ATOM 1077 O O . LEU A 1 142 ? 2.750 10.543 -10.521 1.00 92.75 142 LEU A O 1
ATOM 1081 N N . MET A 1 143 ? 2.516 9.760 -12.615 1.00 92.31 143 MET A N 1
ATOM 1082 C CA . MET A 1 143 ? 1.046 9.761 -12.588 1.00 92.31 143 MET A CA 1
ATOM 1083 C C . MET A 1 143 ? 0.492 8.898 -11.455 1.00 92.31 143 MET A C 1
ATOM 1085 O O . MET A 1 143 ? -0.361 9.351 -10.685 1.00 92.31 143 MET A O 1
ATOM 1089 N N . PHE A 1 144 ? 1.015 7.683 -11.292 1.00 90.56 144 PHE A N 1
ATOM 1090 C CA . PHE A 1 144 ? 0.595 6.807 -10.202 1.00 90.56 144 PHE A CA 1
ATOM 1091 C C . PHE A 1 144 ? 1.026 7.325 -8.830 1.00 90.56 144 PHE A C 1
ATOM 1093 O O . PHE A 1 144 ? 0.210 7.331 -7.909 1.00 90.56 144 PHE A O 1
ATOM 1100 N N . SER A 1 145 ? 2.255 7.825 -8.687 1.00 91.44 145 SER A N 1
ATOM 1101 C CA . SER A 1 145 ? 2.742 8.460 -7.459 1.00 91.44 145 SER A CA 1
ATOM 1102 C C . SER A 1 145 ? 1.839 9.616 -7.020 1.00 91.44 145 SER A C 1
ATOM 1104 O O . SER A 1 145 ? 1.462 9.691 -5.849 1.00 91.44 145 SER A O 1
ATOM 1106 N N . THR A 1 146 ? 1.429 10.485 -7.950 1.00 90.94 146 THR A N 1
ATOM 1107 C CA . THR A 1 146 ? 0.496 11.586 -7.675 1.00 90.94 146 THR A CA 1
ATOM 1108 C C . THR A 1 146 ? -0.886 11.066 -7.279 1.00 90.94 146 THR A C 1
ATOM 1110 O O . THR A 1 146 ? -1.463 11.548 -6.304 1.00 90.94 146 THR A O 1
ATOM 1113 N N . MET A 1 147 ? -1.411 10.049 -7.968 1.00 90.69 147 MET A N 1
ATOM 1114 C CA . MET A 1 147 ? -2.687 9.423 -7.606 1.00 90.69 147 MET A CA 1
ATOM 1115 C C . MET A 1 147 ? -2.649 8.848 -6.181 1.00 90.69 147 MET A C 1
ATOM 1117 O O . MET A 1 147 ? -3.532 9.138 -5.371 1.00 90.69 147 MET A O 1
ATOM 1121 N N . PHE A 1 148 ? -1.603 8.090 -5.837 1.00 88.31 148 PHE A N 1
ATOM 1122 C CA . PHE A 1 148 ? -1.412 7.545 -4.493 1.00 88.31 148 PHE A CA 1
ATOM 1123 C C . PHE A 1 148 ? -1.257 8.640 -3.437 1.00 88.31 148 PHE A C 1
ATOM 1125 O O . PHE A 1 148 ? -1.807 8.510 -2.343 1.00 88.31 148 PHE A O 1
ATOM 1132 N N . TYR A 1 149 ? -0.575 9.739 -3.765 1.00 87.94 149 TYR A N 1
ATOM 1133 C CA . TYR A 1 149 ? -0.468 10.899 -2.885 1.00 87.94 149 TYR A CA 1
ATOM 1134 C C . TYR A 1 149 ? -1.840 11.518 -2.594 1.00 87.94 149 TYR A C 1
ATOM 1136 O O . TYR A 1 149 ? -2.176 11.742 -1.430 1.00 87.94 149 TYR A O 1
ATOM 1144 N N . PHE A 1 150 ? -2.680 11.722 -3.611 1.00 88.12 150 PHE A N 1
ATOM 1145 C CA . PHE A 1 150 ? -4.039 12.225 -3.400 1.00 88.12 150 PHE A CA 1
ATOM 1146 C C . PHE A 1 150 ? -4.902 11.251 -2.596 1.00 88.12 150 PHE A C 1
ATOM 1148 O O . PHE A 1 150 ? -5.625 11.692 -1.708 1.00 88.12 150 PHE A O 1
ATOM 1155 N N . MET A 1 151 ? -4.800 9.939 -2.833 1.00 85.44 151 MET A N 1
ATOM 1156 C CA . MET A 1 151 ? -5.508 8.926 -2.034 1.00 85.44 151 MET A CA 1
ATOM 1157 C C . MET A 1 151 ? -5.040 8.895 -0.574 1.00 85.44 151 MET A C 1
ATOM 1159 O O . MET A 1 151 ? -5.844 8.723 0.347 1.00 85.44 151 MET A O 1
ATOM 1163 N N . PHE A 1 152 ? -3.741 9.087 -0.341 1.00 82.75 152 PHE A N 1
ATOM 1164 C CA . PHE A 1 152 ? -3.189 9.245 0.998 1.00 82.75 152 PHE A CA 1
ATOM 1165 C C . PHE A 1 152 ? -3.733 10.513 1.663 1.00 82.75 152 PHE A C 1
ATOM 1167 O O . PHE A 1 152 ? -4.172 10.476 2.817 1.00 82.75 152 PHE A O 1
ATOM 1174 N N . MET A 1 153 ? -3.767 11.624 0.922 1.00 80.94 153 MET A N 1
ATOM 1175 C CA . MET A 1 153 ? -4.233 12.917 1.409 1.00 80.94 153 MET A CA 1
ATOM 1176 C C . MET A 1 153 ? -5.747 12.971 1.634 1.00 80.94 153 MET A C 1
ATOM 1178 O O . MET A 1 153 ? -6.171 13.595 2.601 1.00 80.94 153 MET A O 1
ATOM 1182 N N . SER A 1 154 ? -6.563 12.274 0.852 1.00 78.25 154 SER A N 1
ATOM 1183 C CA . SER A 1 154 ? -8.022 12.245 1.014 1.00 78.25 154 SER A CA 1
ATOM 1184 C C . SER A 1 154 ? -8.510 11.263 2.082 1.00 78.25 154 SER A C 1
ATOM 1186 O O . SER A 1 154 ? -9.666 11.327 2.495 1.00 78.25 154 SER A O 1
ATOM 1188 N N . SER A 1 155 ? -7.654 10.354 2.560 1.00 68.00 155 SER A N 1
ATOM 1189 C CA . SER A 1 155 ? -8.043 9.367 3.568 1.00 68.00 155 SER A CA 1
ATOM 1190 C C . SER A 1 155 ? -8.320 10.028 4.934 1.00 68.00 155 SER A C 1
ATOM 1192 O O . SER A 1 155 ? -7.384 10.541 5.554 1.00 68.00 155 SER A O 1
ATOM 1194 N N . PRO A 1 156 ? -9.554 9.938 5.476 1.00 59.94 156 PRO A N 1
ATOM 1195 C CA . PRO A 1 156 ? -9.922 10.568 6.751 1.00 59.94 156 PRO A CA 1
ATOM 1196 C C . PRO A 1 156 ? -9.277 9.891 7.972 1.00 59.94 156 PRO A C 1
ATOM 1198 O O . PRO A 1 156 ? -9.174 10.479 9.042 1.00 59.94 156 PRO A O 1
ATOM 1201 N N . HIS A 1 157 ? -8.787 8.659 7.814 1.00 56.09 157 HIS A N 1
ATOM 1202 C CA . HIS A 1 157 ? -8.165 7.871 8.878 1.00 56.09 157 HIS A CA 1
ATOM 1203 C C . HIS A 1 157 ? -6.641 8.070 8.884 1.00 56.09 157 HIS A C 1
ATOM 1205 O O . HIS A 1 157 ? -5.890 7.133 8.599 1.00 56.09 157 HIS A O 1
ATOM 1211 N N . ARG A 1 158 ? -6.153 9.292 9.139 1.00 61.66 158 ARG A N 1
ATOM 1212 C CA . ARG A 1 158 ? -4.706 9.506 9.318 1.00 61.66 158 ARG A CA 1
ATOM 1213 C C . ARG A 1 158 ? -4.296 9.026 10.709 1.00 61.66 158 ARG A C 1
ATOM 1215 O O . ARG A 1 158 ? -4.818 9.548 11.685 1.00 61.66 158 ARG A O 1
ATOM 1222 N N . LEU A 1 159 ? -3.329 8.107 10.827 1.00 57.44 159 LEU A N 1
ATOM 1223 C CA . LEU A 1 159 ? -2.856 7.618 12.137 1.00 57.44 159 LEU A CA 1
ATOM 1224 C C . LEU A 1 159 ? -2.481 8.737 13.109 1.00 57.44 159 LEU A C 1
ATOM 1226 O O . LEU A 1 159 ? -2.646 8.563 14.306 1.00 57.44 159 LEU A O 1
ATOM 1230 N N . TRP A 1 160 ? -1.957 9.852 12.598 1.00 56.72 160 TRP A N 1
ATOM 1231 C CA . TRP A 1 160 ? -1.514 10.968 13.430 1.00 56.72 160 TRP A CA 1
ATOM 1232 C C . TRP A 1 160 ? -2.676 11.790 14.014 1.00 56.72 160 TRP A C 1
ATOM 1234 O O . TRP A 1 160 ? -2.503 12.471 15.017 1.00 56.72 160 TRP A O 1
ATOM 1244 N N . LEU A 1 161 ? -3.868 11.697 13.413 1.00 55.28 161 LEU A N 1
ATOM 1245 C CA . LEU A 1 161 ? -5.104 12.282 13.944 1.00 55.28 161 LEU A CA 1
ATOM 1246 C C . LEU A 1 161 ? -5.847 11.314 14.871 1.00 55.28 161 LEU A C 1
ATOM 1248 O O . LEU A 1 161 ? -6.690 11.749 15.648 1.00 55.28 161 LEU A O 1
ATOM 1252 N N . ILE A 1 162 ? -5.543 10.014 14.797 1.00 55.66 162 ILE A N 1
ATOM 1253 C CA . ILE A 1 162 ? -6.209 9.015 15.626 1.00 55.66 162 ILE A CA 1
ATOM 1254 C C . ILE A 1 162 ? -5.603 9.044 17.025 1.00 55.66 162 ILE A C 1
ATOM 1256 O O . ILE A 1 162 ? -4.423 8.736 17.213 1.00 55.66 162 ILE A O 1
ATOM 1260 N N . HIS A 1 163 ? -6.417 9.392 18.020 1.00 56.59 163 HIS A N 1
ATOM 1261 C CA . HIS A 1 163 ? -5.993 9.343 19.413 1.00 56.59 163 HIS A CA 1
ATOM 1262 C C . HIS A 1 163 ? -5.652 7.891 19.792 1.00 56.59 163 HIS A C 1
ATOM 1264 O O . HIS A 1 163 ? -6.459 6.983 19.611 1.00 56.59 163 HIS A O 1
ATOM 1270 N N . GLN A 1 164 ? -4.441 7.655 20.308 1.00 56.25 164 GLN A N 1
ATOM 1271 C CA . GLN A 1 164 ? -3.968 6.310 20.680 1.00 56.25 164 GLN A CA 1
ATOM 1272 C C . GLN A 1 164 ? -4.543 5.799 22.014 1.00 56.25 164 GLN A C 1
ATOM 1274 O O . GLN A 1 164 ? -4.248 4.678 22.436 1.00 56.25 164 GLN A O 1
ATOM 1279 N N . GLY A 1 165 ? -5.332 6.625 22.701 1.00 55.38 165 GLY A N 1
ATOM 1280 C CA . GLY A 1 165 ? -5.996 6.260 23.949 1.00 55.38 165 GLY A CA 1
ATOM 1281 C C . GLY A 1 165 ? -7.244 5.392 23.759 1.00 55.38 165 GLY A C 1
ATOM 1282 O O . GLY A 1 165 ? -7.656 5.117 22.631 1.00 55.38 165 GLY A O 1
ATOM 1283 N N . PRO A 1 166 ? -7.838 4.942 24.871 1.00 55.44 166 PRO A N 1
ATOM 1284 C CA . PRO A 1 166 ? -9.009 4.075 24.847 1.00 55.44 166 PRO A CA 1
ATOM 1285 C C . PRO A 1 166 ? -10.232 4.781 24.246 1.00 55.44 166 PRO A C 1
ATOM 1287 O O . PRO A 1 166 ? -10.446 5.968 24.484 1.00 55.44 166 PRO A O 1
ATOM 1290 N N . ILE A 1 167 ? -11.031 4.048 23.457 1.00 64.56 167 ILE A N 1
ATOM 1291 C CA . ILE A 1 167 ? -12.317 4.551 22.926 1.00 64.56 167 ILE A CA 1
ATOM 1292 C C . ILE A 1 167 ? -13.358 4.575 24.041 1.00 64.56 167 ILE A C 1
ATOM 1294 O O . ILE A 1 167 ? -14.177 5.486 24.107 1.00 64.56 167 ILE A O 1
ATOM 1298 N N . ILE A 1 168 ? -13.334 3.553 24.892 1.00 66.19 168 ILE A N 1
ATOM 1299 C CA . ILE A 1 168 ? -14.212 3.431 26.048 1.00 66.19 168 ILE A CA 1
ATOM 1300 C C . ILE A 1 168 ? -13.311 3.218 27.249 1.00 66.19 168 ILE A C 1
ATOM 1302 O O . ILE A 1 168 ? -12.486 2.299 27.248 1.00 66.19 168 ILE A O 1
ATOM 1306 N N . GLU A 1 169 ? -13.462 4.095 28.226 1.00 72.56 169 GLU A N 1
ATOM 1307 C CA . GLU A 1 169 ? -12.749 4.074 29.491 1.00 72.56 169 GLU A CA 1
ATOM 1308 C C . GLU A 1 169 ? -13.801 4.019 30.602 1.00 72.56 169 GLU A C 1
ATOM 1310 O O . GLU A 1 169 ? -14.675 4.882 30.686 1.00 72.56 169 GLU A O 1
ATOM 1315 N N . PHE A 1 170 ? -13.754 2.956 31.400 1.00 73.31 170 PHE A N 1
ATOM 1316 C CA . PHE A 1 170 ? -14.591 2.789 32.581 1.00 73.31 170 PHE A CA 1
ATOM 1317 C C . PHE A 1 170 ? -13.763 3.148 33.800 1.00 73.31 170 PHE A C 1
ATOM 1319 O O . PHE A 1 170 ? -12.893 2.365 34.184 1.00 73.31 170 PHE A O 1
ATOM 1326 N N . THR A 1 171 ? -14.025 4.307 34.391 1.00 72.94 171 THR A N 1
ATOM 1327 C CA . THR A 1 171 ? -13.401 4.717 35.649 1.00 72.94 171 THR A CA 1
ATOM 1328 C C . THR A 1 171 ? -14.407 4.559 36.798 1.00 72.94 171 THR A C 1
ATOM 1330 O O . THR A 1 171 ? -15.605 4.367 36.558 1.00 72.94 171 THR A O 1
ATOM 1333 N N . PRO A 1 172 ? -13.962 4.630 38.064 1.00 72.00 172 PRO A N 1
ATOM 1334 C CA . PRO A 1 172 ? -14.864 4.593 39.212 1.00 72.00 172 PRO A CA 1
ATOM 1335 C C . PRO A 1 172 ? -15.841 5.777 39.253 1.00 72.00 172 PRO A C 1
ATOM 1337 O O . PRO A 1 172 ? -16.882 5.677 39.894 1.00 72.00 172 PRO A O 1
ATOM 1340 N N . GLU A 1 173 ? -15.526 6.887 38.578 1.00 76.94 173 GLU A N 1
ATOM 1341 C CA . GLU A 1 173 ? -16.313 8.124 38.634 1.00 76.94 173 GLU A CA 1
ATOM 1342 C C . GLU A 1 173 ? -17.232 8.299 37.418 1.00 76.94 173 GLU A C 1
ATOM 1344 O O . GLU A 1 173 ? -18.360 8.785 37.547 1.00 76.94 173 GLU A O 1
ATOM 1349 N N . ASP A 1 174 ? -16.789 7.867 36.236 1.00 79.06 174 ASP A N 1
ATOM 1350 C CA . ASP A 1 174 ? -17.513 8.059 34.985 1.00 79.06 174 ASP A CA 1
ATOM 1351 C C . ASP A 1 174 ? -17.239 6.980 33.924 1.00 79.06 174 ASP A C 1
ATOM 1353 O O . ASP A 1 174 ? -16.272 6.217 33.961 1.00 79.06 174 ASP A O 1
ATOM 1357 N N . VAL A 1 175 ? -18.123 6.940 32.925 1.00 78.56 175 VAL A N 1
ATOM 1358 C CA . VAL A 1 175 ? -17.884 6.260 31.651 1.00 78.56 175 VAL A CA 1
ATOM 1359 C C . VAL A 1 175 ? -17.518 7.310 30.615 1.00 78.56 175 VAL A C 1
ATOM 1361 O O . VAL A 1 175 ? -18.336 8.169 30.274 1.00 78.56 175 VAL A O 1
ATOM 1364 N N . ALA A 1 176 ? -16.304 7.232 30.079 1.00 77.62 176 ALA A N 1
ATOM 1365 C CA . ALA A 1 176 ? -15.834 8.146 29.051 1.00 77.62 176 ALA A CA 1
ATOM 1366 C C . ALA A 1 176 ? -15.820 7.471 27.674 1.00 77.62 176 ALA A C 1
ATOM 1368 O O . ALA A 1 176 ? -15.164 6.449 27.460 1.00 77.62 176 ALA A O 1
ATOM 1369 N N . PHE A 1 177 ? -16.514 8.089 26.717 1.00 73.06 177 PHE A N 1
ATOM 1370 C CA . PHE A 1 177 ? -16.477 7.733 25.302 1.00 73.06 177 PHE A CA 1
ATOM 1371 C C . PHE A 1 177 ? -15.623 8.746 24.546 1.00 73.06 177 PHE A C 1
ATOM 1373 O O . PHE A 1 177 ? -15.926 9.941 24.523 1.00 73.06 177 PHE A O 1
ATOM 1380 N N . ARG A 1 178 ? -14.558 8.275 23.903 1.00 70.88 178 ARG A N 1
ATOM 1381 C CA . ARG A 1 178 ? -13.693 9.091 23.049 1.00 70.88 178 ARG A CA 1
ATOM 1382 C C . ARG A 1 178 ? -13.914 8.717 21.594 1.00 70.88 178 ARG A C 1
ATOM 1384 O O . ARG A 1 178 ? -13.912 7.541 21.229 1.00 70.88 178 ARG A O 1
ATOM 1391 N N . SER A 1 179 ? -14.090 9.730 20.753 1.00 61.84 179 SER A N 1
ATOM 1392 C CA . SER A 1 179 ? -14.077 9.531 19.307 1.00 61.84 179 SER A CA 1
ATOM 1393 C C . SER A 1 179 ? -12.678 9.102 18.855 1.00 61.84 179 SER A C 1
ATOM 1395 O O . SER A 1 179 ? -11.670 9.459 19.457 1.00 61.84 179 SER A O 1
ATOM 1397 N N . LEU A 1 180 ? -12.603 8.353 17.755 1.00 60.25 180 LEU A N 1
ATOM 1398 C CA . LEU A 1 180 ? -11.327 7.982 17.137 1.00 60.25 180 LEU A CA 1
ATOM 1399 C C . LEU A 1 180 ? -10.554 9.201 16.611 1.00 60.25 180 LEU A C 1
ATOM 1401 O O . LEU A 1 180 ? -9.339 9.121 16.494 1.00 60.25 180 LEU A O 1
ATOM 1405 N N . ILE A 1 181 ? -11.248 10.289 16.261 1.00 59.53 181 ILE A N 1
ATOM 1406 C CA . ILE A 1 181 ? -10.683 11.446 15.541 1.00 59.53 181 ILE A CA 1
ATOM 1407 C C . ILE A 1 181 ? -10.639 12.700 16.427 1.00 59.53 181 ILE A C 1
ATOM 1409 O O . ILE A 1 181 ? -9.774 13.552 16.242 1.00 59.53 181 ILE A O 1
ATOM 1413 N N . ASP A 1 182 ? -11.550 12.812 17.395 1.00 61.69 182 ASP A N 1
ATOM 1414 C CA . ASP A 1 182 ? -11.606 13.942 18.322 1.00 61.69 182 ASP A CA 1
ATOM 1415 C C . ASP A 1 182 ? -11.008 13.556 19.682 1.00 61.69 182 ASP A C 1
ATOM 1417 O O . ASP A 1 182 ? -11.221 12.454 20.186 1.00 61.69 182 ASP A O 1
ATOM 1421 N N . LYS A 1 183 ? -10.243 14.474 20.277 1.00 60.12 183 LYS A N 1
ATOM 1422 C CA . LYS A 1 183 ? -9.646 14.308 21.608 1.00 60.12 183 LYS A CA 1
ATOM 1423 C C . LYS A 1 183 ? -10.656 14.557 22.727 1.00 60.12 183 LYS A C 1
ATOM 1425 O O . LYS A 1 183 ? -10.374 14.192 23.871 1.00 60.12 183 LYS A O 1
ATOM 1430 N N . SER A 1 184 ? -11.792 15.189 22.423 1.00 62.09 184 SER A N 1
ATOM 1431 C CA . SER A 1 184 ? -12.840 15.440 23.406 1.00 62.09 184 SER A CA 1
ATOM 1432 C C . SER A 1 184 ? -13.466 14.118 23.878 1.00 62.09 184 SER A C 1
ATOM 1434 O O . SER A 1 184 ? -13.836 13.243 23.091 1.00 62.09 184 SER A O 1
ATOM 1436 N N . ALA A 1 185 ? -13.517 13.935 25.198 1.00 66.75 185 ALA A N 1
ATOM 1437 C CA . ALA A 1 185 ? -14.162 12.786 25.817 1.00 66.75 185 ALA A CA 1
ATOM 1438 C C . ALA A 1 185 ? -15.592 13.174 26.191 1.00 66.75 185 ALA A C 1
ATOM 1440 O O . ALA A 1 185 ? -15.800 14.124 26.945 1.00 66.75 185 ALA A O 1
ATOM 1441 N N . THR A 1 186 ? -16.573 12.419 25.702 1.00 75.06 186 THR A N 1
ATOM 1442 C CA . THR A 1 186 ? -17.937 12.490 26.226 1.00 75.06 186 THR A CA 1
ATOM 1443 C C . THR A 1 186 ? -17.975 11.686 27.516 1.00 75.06 186 THR A C 1
ATOM 1445 O O . THR A 1 186 ? -17.915 10.458 27.481 1.00 75.06 186 THR A O 1
ATOM 1448 N N . ARG A 1 187 ? -18.018 12.382 28.652 1.00 79.62 187 ARG A N 1
ATOM 1449 C CA . ARG A 1 187 ? -18.054 11.778 29.987 1.00 79.62 187 ARG A CA 1
ATOM 1450 C C . ARG A 1 187 ? -19.492 11.663 30.467 1.00 79.62 187 ARG A C 1
ATOM 1452 O O . ARG A 1 187 ? -20.220 12.656 30.474 1.00 79.62 187 ARG A O 1
ATOM 1459 N N . ILE A 1 188 ? -19.895 10.459 30.849 1.00 78.25 188 ILE A N 1
ATOM 1460 C CA . ILE A 1 188 ? -21.197 10.180 31.446 1.00 78.25 188 ILE A CA 1
ATOM 1461 C C . ILE A 1 188 ? -20.942 9.680 32.869 1.00 78.25 188 ILE A C 1
ATOM 1463 O O . ILE A 1 188 ? -20.493 8.544 33.032 1.00 78.25 188 ILE A O 1
ATOM 1467 N N . PRO A 1 189 ? -21.190 10.512 33.888 1.00 82.69 189 PRO A N 1
ATOM 1468 C CA . PRO A 1 189 ? -21.016 10.097 35.270 1.00 82.69 189 PRO A CA 1
ATOM 1469 C C . PRO A 1 189 ? -22.035 9.010 35.658 1.00 82.69 189 PRO A C 1
ATOM 1471 O O . PRO A 1 189 ? -23.116 8.893 35.065 1.00 82.69 189 PRO A O 1
ATOM 1474 N N . TRP A 1 190 ? -21.657 8.155 36.614 1.00 79.81 190 TRP A N 1
ATOM 1475 C CA . TRP A 1 190 ? -22.466 6.992 37.017 1.00 79.81 190 TRP A CA 1
ATOM 1476 C C . TRP A 1 190 ? -23.796 7.370 37.678 1.00 79.81 190 TRP A C 1
ATOM 1478 O O . TRP A 1 190 ? -24.758 6.603 37.608 1.00 79.81 190 TRP A O 1
ATOM 1488 N N . ASP A 1 191 ? -23.869 8.570 38.252 1.00 83.88 191 ASP A N 1
ATOM 1489 C CA . ASP A 1 191 ? -25.078 9.194 38.804 1.00 83.88 191 ASP A CA 1
ATOM 1490 C C . ASP A 1 191 ? -26.221 9.319 37.776 1.00 83.88 191 ASP A C 1
ATOM 1492 O O . ASP A 1 191 ? -27.393 9.339 38.145 1.00 83.88 191 ASP A O 1
ATOM 1496 N N . ARG A 1 192 ? -25.906 9.343 36.475 1.00 75.75 192 ARG A N 1
ATOM 1497 C CA . ARG A 1 192 ? -26.892 9.364 35.382 1.00 75.75 192 ARG A CA 1
ATOM 1498 C C . ARG A 1 192 ? -27.390 7.983 34.961 1.00 75.75 192 ARG A C 1
ATOM 1500 O O . ARG A 1 192 ? -28.132 7.886 33.985 1.00 75.75 192 ARG A O 1
ATOM 1507 N N . HIS A 1 193 ? -26.990 6.928 35.670 1.00 76.69 193 HIS A N 1
ATOM 1508 C CA . HIS A 1 193 ? -27.408 5.543 35.436 1.00 76.69 193 HIS A CA 1
ATOM 1509 C C . HIS A 1 193 ? -27.312 5.087 33.959 1.00 76.69 193 HIS A C 1
ATOM 1511 O O . HIS A 1 193 ? -28.297 4.602 33.387 1.00 76.69 193 HIS A O 1
ATOM 1517 N N . PRO A 1 194 ? -26.143 5.219 33.298 1.00 72.94 194 PRO A N 1
ATOM 1518 C CA . PRO A 1 194 ? -25.985 4.761 31.921 1.00 72.94 194 PRO A CA 1
ATOM 1519 C C . PRO A 1 194 ? -26.195 3.242 31.813 1.00 72.94 194 PRO A C 1
ATOM 1521 O O . PRO A 1 194 ? -25.584 2.459 32.535 1.00 72.94 194 PRO A O 1
ATOM 1524 N N . THR A 1 195 ? -27.044 2.806 30.878 1.00 67.94 195 THR A N 1
ATOM 1525 C CA . THR A 1 195 ? -27.280 1.377 30.611 1.00 67.94 195 THR A CA 1
ATOM 1526 C C . THR A 1 195 ? -26.564 0.948 29.337 1.00 67.94 195 THR A C 1
ATOM 1528 O O . THR A 1 195 ? -26.849 1.465 28.256 1.00 67.94 195 THR A O 1
ATOM 1531 N N . ILE A 1 196 ? -25.682 -0.046 29.441 1.00 65.38 196 ILE A N 1
ATOM 1532 C CA . ILE A 1 196 ? -24.950 -0.594 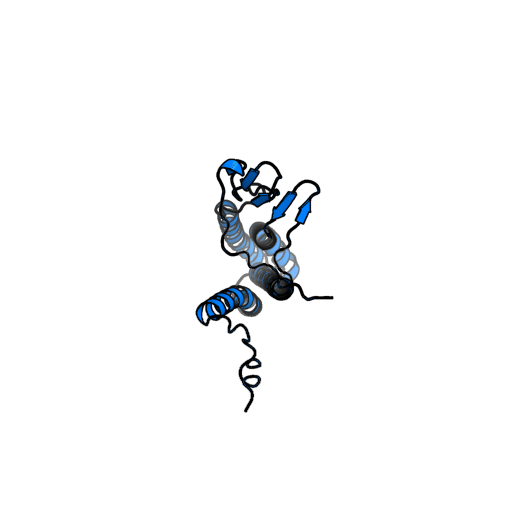28.297 1.00 65.38 196 ILE A CA 1
ATOM 1533 C C . ILE A 1 196 ? -25.538 -1.960 27.940 1.00 65.38 196 ILE A C 1
ATOM 1535 O O . ILE A 1 196 ? -25.456 -2.913 28.710 1.00 65.38 196 ILE A O 1
ATOM 1539 N N . LYS A 1 197 ? -26.158 -2.057 26.763 1.00 65.25 197 LYS A N 1
ATOM 1540 C CA . LYS A 1 197 ? -26.728 -3.308 26.240 1.00 65.25 197 LYS A CA 1
ATOM 1541 C C . LYS A 1 197 ? -25.709 -4.020 25.345 1.00 65.25 197 LYS A C 1
ATOM 1543 O O . LYS A 1 197 ? -24.923 -3.365 24.668 1.00 65.25 197 LYS A O 1
ATOM 1548 N N . GLY A 1 198 ? -25.753 -5.353 25.304 1.00 58.25 198 GLY A N 1
ATOM 1549 C CA . GLY A 1 198 ? -24.926 -6.169 24.399 1.00 58.25 198 GLY A CA 1
ATOM 1550 C C . GLY A 1 198 ? -23.731 -6.877 25.046 1.00 58.25 198 GLY A C 1
ATOM 1551 O O . GLY A 1 198 ? -23.075 -7.671 24.378 1.00 58.25 198 GLY A O 1
ATOM 1552 N N . PHE A 1 199 ? -23.481 -6.664 26.340 1.00 57.72 199 PHE A N 1
ATOM 1553 C CA . PHE A 1 199 ? -22.571 -7.502 27.122 1.00 57.72 199 PHE A CA 1
ATOM 1554 C C . PHE A 1 199 ? -23.366 -8.669 27.707 1.00 57.72 199 PHE A C 1
ATOM 1556 O O . PHE A 1 199 ? -24.264 -8.469 28.520 1.00 57.72 199 PHE A O 1
ATOM 1563 N N . SER A 1 200 ? -23.073 -9.887 27.255 1.00 54.22 200 SER A N 1
ATOM 1564 C CA . SER A 1 200 ? -23.539 -11.093 27.943 1.00 54.22 200 SER A CA 1
ATOM 1565 C C . SER A 1 200 ? -22.468 -11.486 28.956 1.00 54.22 200 SER A C 1
ATOM 1567 O O . SER A 1 200 ? -21.297 -11.543 28.557 1.00 54.22 200 SER A O 1
ATOM 1569 N N . PRO A 1 201 ? -22.820 -11.745 30.229 1.00 52.78 201 PRO A N 1
ATOM 1570 C CA . PRO A 1 201 ? -21.865 -12.304 31.172 1.00 52.78 201 PRO A CA 1
ATOM 1571 C C . PRO A 1 201 ? -21.266 -13.572 30.561 1.00 52.78 201 PRO A C 1
ATOM 1573 O O . PRO A 1 201 ? -21.960 -14.350 29.897 1.00 52.78 201 PRO A O 1
ATOM 1576 N N . ILE A 1 202 ? -19.953 -13.736 30.713 1.00 52.31 202 ILE A N 1
ATOM 1577 C CA . ILE A 1 202 ? -19.318 -15.013 30.404 1.00 52.31 202 ILE A CA 1
ATOM 1578 C C . ILE A 1 202 ? -19.995 -16.015 31.342 1.00 52.31 202 ILE A C 1
ATOM 1580 O O . ILE A 1 202 ? -20.018 -15.743 32.541 1.00 52.31 202 ILE A O 1
ATOM 1584 N N . PRO A 1 203 ? -20.635 -17.085 30.838 1.00 45.09 203 PRO A N 1
ATOM 1585 C CA . PRO A 1 203 ? -21.135 -18.113 31.732 1.00 45.09 203 PRO A CA 1
ATOM 1586 C C . PRO A 1 203 ? -19.938 -18.610 32.537 1.00 45.09 203 PRO A C 1
ATOM 1588 O O . PRO A 1 203 ? -18.925 -18.962 31.929 1.00 45.09 203 PRO A O 1
ATOM 1591 N N . ASP A 1 204 ? -20.046 -18.574 33.866 1.00 47.00 204 ASP A N 1
ATOM 1592 C CA . ASP A 1 204 ? -19.074 -19.211 34.746 1.00 47.00 204 ASP A CA 1
ATOM 1593 C C . ASP A 1 204 ? -18.917 -20.650 34.261 1.00 47.00 204 ASP A C 1
ATOM 1595 O O . ASP A 1 204 ? -19.841 -21.465 34.335 1.00 47.00 204 ASP A O 1
ATOM 1599 N N . ILE A 1 205 ? -17.755 -20.944 33.684 1.00 50.69 205 ILE A N 1
ATOM 1600 C CA . ILE A 1 205 ? -17.296 -22.317 33.581 1.00 50.69 205 ILE A CA 1
ATOM 1601 C C . ILE A 1 205 ? -16.878 -22.619 35.013 1.00 50.69 205 ILE A C 1
ATOM 1603 O O . ILE A 1 205 ? -15.800 -22.212 35.431 1.00 50.69 205 ILE A O 1
ATOM 1607 N N . GLY A 1 206 ? -17.812 -23.177 35.783 1.00 48.44 206 GLY A N 1
ATOM 1608 C CA . GLY A 1 206 ? -17.535 -23.640 37.132 1.00 48.44 206 GLY A CA 1
ATOM 1609 C C . GLY A 1 206 ? -16.358 -24.611 37.104 1.00 48.44 206 GLY A C 1
ATOM 1610 O O . GLY A 1 206 ? -16.408 -25.576 36.342 1.00 48.44 206 GLY A O 1
ATOM 1611 N N . ASP A 1 207 ? -15.358 -24.255 37.911 1.00 39.62 207 ASP A N 1
ATOM 1612 C CA . ASP A 1 207 ? -14.221 -25.000 38.473 1.00 39.62 207 ASP A CA 1
ATOM 1613 C C . ASP A 1 207 ? -13.426 -25.966 37.572 1.00 39.62 207 ASP A C 1
ATOM 1615 O O . ASP A 1 207 ? -13.912 -27.071 37.236 1.00 39.62 207 ASP A O 1
#